Protein AF-A0A4Y3RHB4-F1 (afdb_monomer)

Secondary structure (DSSP, 8-state):
----SS-HHHHHHHGGGSPP----SS--S--PPPPHHHHHHHHHHHHHH---GGGS-HHHHSS-HHHHHHHHHHHHHTTHHHHHHHHHHHHHHHTSTTHHHHHHHHHTS-TT-EEEEEEEEEEEEE-SSEEEEEEEEEEEEEES--SSPPPP---SEEEEEEEEEEEETTEEEEEEEEEEEEEEPPPEEPPPPP--

Mean predicted aligned error: 12.26 Å

Solvent-accessible surface area (backbone atoms only — not comparable to full-atom values): 11669 Å² total; per-residue (Å²): 133,85,72,71,76,62,50,67,70,60,50,62,65,44,58,84,55,52,79,76,81,73,81,72,84,83,74,81,97,79,71,79,81,71,55,67,68,17,30,50,32,30,44,42,49,33,75,75,68,70,52,55,48,86,70,43,61,2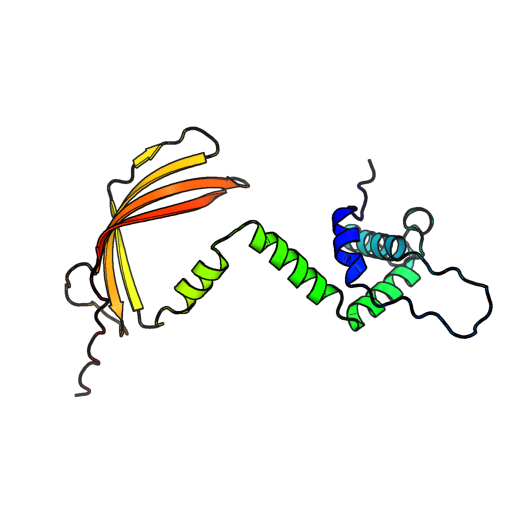8,87,82,24,60,32,47,18,65,56,11,52,52,48,52,54,50,39,55,75,69,46,31,60,68,52,47,52,51,50,52,53,49,54,60,43,67,79,41,80,60,56,68,58,49,49,52,60,62,67,69,53,66,91,33,50,47,74,50,72,52,71,46,82,72,46,73,52,81,80,66,70,58,28,43,34,39,35,34,38,41,27,37,50,36,30,65,54,86,76,86,84,77,77,94,68,78,62,25,31,34,35,36,36,47,32,35,31,36,66,52,96,93,40,81,39,83,71,47,74,48,79,48,70,79,38,78,58,75,74,50,66,54,78,76,78,79,88,126

pLDDT: mean 84.13, std 13.49, range [32.47, 97.19]

Radius of gyration: 27.92 Å; Cα contacts (8 Å, |Δi|>4): 259; chains: 1; bounding box: 68×44×71 Å

Nearest PDB structures (foldseek):
  3ejv-assembly1_A  TM=6.986E-01  e=6.679E-04  Novosphingobium aromaticivorans DSM 12444
  4gb5-assembly1_A  TM=7.291E-01  e=2.656E-03  Kribbella flavida DSM 17836
  4leh-assembly1_C  TM=7.307E-01  e=4.841E-03  [Clostridium] scindens ATCC 35704
  5had-assembly1_A  TM=5.522E-01  e=3.872E-01  Arabidopsis thaliana
  7aed-assembly1_A  TM=4.432E-01  e=7.494E-01  Enterococcus faecalis

InterPro domains:
  IPR025161 Insertion element IS402-like domain [PF13340] (8-85)
  IPR032710 NTF2-like domain superfamily [SSF54427] (97-187)
  IPR037401 SnoaL-like domain [PF13577] (98-178)
  IPR052909 Transposase_6_like [PTHR46637] (2-91)

Sequence (196 aa):
MRADLVPDDLRERLAPLLPPVLERRHRPPGRLCVPDRGALAGVMSVLRTGVAWRDVPAETMGCSGVTAWSRLREWTKAGVWPRLHVALLTELRRGRPGHDALRTYFGSRPADRLSRRICTDILVTVTSADTAATTYFTTYRVDGYSEGLVPLRPPVQVGHYEDTFRKVDDTWLLATRTLFPSFAGPTERLARPAQS

Structure (mmCIF, N/CA/C/O backbone):
data_AF-A0A4Y3RHB4-F1
#
_entry.id   AF-A0A4Y3RHB4-F1
#
loop_
_atom_site.group_PDB
_atom_site.id
_atom_site.type_symbol
_atom_site.label_atom_id
_atom_site.label_alt_id
_atom_site.label_comp_id
_atom_site.label_asym_id
_atom_site.label_entity_id
_atom_site.label_seq_id
_atom_site.pdbx_PDB_ins_code
_atom_site.Cartn_x
_atom_site.Cartn_y
_atom_site.Cartn_z
_atom_site.occupancy
_atom_site.B_iso_or_equiv
_atom_site.auth_seq_id
_atom_site.auth_comp_id
_atom_site.auth_asym_id
_atom_site.auth_atom_id
_atom_site.pdbx_PDB_model_num
ATOM 1 N N . MET A 1 1 ? 5.739 3.499 -37.680 1.00 32.47 1 MET A N 1
ATOM 2 C CA . MET A 1 1 ? 6.545 4.176 -36.642 1.00 32.47 1 MET A CA 1
ATOM 3 C C . MET A 1 1 ? 7.155 3.098 -35.749 1.00 32.47 1 MET A C 1
ATOM 5 O O . MET A 1 1 ? 6.421 2.452 -35.012 1.00 32.47 1 MET A O 1
ATOM 9 N N . ARG A 1 2 ? 8.443 2.761 -35.912 1.00 46.47 2 ARG A N 1
ATOM 10 C CA . ARG A 1 2 ? 9.084 1.714 -35.095 1.00 46.47 2 ARG A CA 1
ATOM 11 C C . ARG A 1 2 ? 9.380 2.326 -33.726 1.00 46.47 2 ARG A C 1
ATOM 13 O O . ARG A 1 2 ? 10.254 3.176 -33.634 1.00 46.47 2 ARG A O 1
ATOM 20 N N . ALA A 1 3 ? 8.606 1.942 -32.711 1.00 54.00 3 ALA A N 1
ATOM 21 C CA . ALA A 1 3 ? 8.862 2.336 -31.329 1.00 54.00 3 ALA A CA 1
ATOM 22 C C . ALA A 1 3 ? 10.304 1.969 -30.969 1.00 54.00 3 ALA A C 1
ATOM 24 O O . ALA A 1 3 ? 10.708 0.831 -31.246 1.00 54.00 3 ALA A O 1
ATOM 25 N N . ASP A 1 4 ? 11.047 2.916 -30.394 1.00 65.12 4 ASP A N 1
ATOM 26 C CA . ASP A 1 4 ? 12.335 2.619 -29.783 1.00 65.12 4 ASP A CA 1
ATOM 27 C C . ASP A 1 4 ? 12.106 1.483 -28.783 1.00 65.12 4 ASP A C 1
ATOM 29 O O . ASP A 1 4 ? 11.367 1.614 -27.807 1.00 65.12 4 ASP A O 1
ATOM 33 N N . LEU A 1 5 ? 12.624 0.305 -29.124 1.00 67.62 5 LEU A N 1
ATOM 34 C CA . LEU A 1 5 ? 12.403 -0.932 -28.376 1.00 67.62 5 LEU A CA 1
ATOM 35 C C . LEU A 1 5 ? 13.025 -0.862 -26.983 1.00 67.62 5 LEU A C 1
ATOM 37 O O . LEU A 1 5 ? 12.681 -1.659 -26.110 1.00 67.62 5 LEU A O 1
ATOM 41 N N . VAL A 1 6 ? 13.951 0.075 -26.808 1.00 71.94 6 VAL A N 1
ATOM 42 C CA . VAL A 1 6 ? 14.638 0.354 -25.565 1.00 71.94 6 VAL A CA 1
ATOM 43 C C . VAL A 1 6 ? 14.556 1.861 -25.338 1.00 71.94 6 VAL A C 1
ATOM 45 O O . VAL A 1 6 ? 15.434 2.585 -25.806 1.00 71.94 6 VAL A O 1
ATOM 48 N N . PRO A 1 7 ? 13.530 2.335 -24.614 1.00 78.62 7 PRO A N 1
ATOM 49 C CA . PRO A 1 7 ? 13.503 3.702 -24.120 1.00 78.62 7 PRO A CA 1
ATOM 50 C C . PRO A 1 7 ? 14.825 4.062 -23.426 1.00 78.62 7 PRO A C 1
ATOM 52 O O . PRO A 1 7 ? 15.402 3.237 -22.705 1.00 78.62 7 PRO A O 1
ATOM 55 N N . ASP A 1 8 ? 15.327 5.275 -23.660 1.00 81.25 8 ASP A N 1
ATOM 56 C CA . ASP A 1 8 ? 16.621 5.706 -23.121 1.00 81.25 8 ASP A CA 1
ATOM 57 C C . ASP A 1 8 ? 16.671 5.652 -21.589 1.00 81.25 8 ASP A C 1
ATOM 59 O O . ASP A 1 8 ? 17.695 5.267 -21.026 1.00 81.25 8 ASP A O 1
ATOM 63 N N . ASP A 1 9 ? 15.550 5.906 -20.913 1.00 81.44 9 ASP A N 1
ATOM 64 C CA . ASP A 1 9 ? 15.435 5.809 -19.457 1.00 81.44 9 ASP A CA 1
ATOM 65 C C . ASP A 1 9 ? 15.644 4.369 -18.949 1.00 81.44 9 ASP A C 1
ATOM 67 O O . ASP A 1 9 ? 16.315 4.143 -17.940 1.00 81.44 9 ASP A O 1
ATOM 71 N N . LEU A 1 10 ? 15.129 3.360 -19.662 1.00 81.12 10 LEU A N 1
ATOM 72 C CA . LEU A 1 10 ? 15.376 1.952 -19.335 1.00 81.12 10 LEU A CA 1
ATOM 73 C C . LEU A 1 10 ? 16.856 1.594 -19.516 1.00 81.12 10 LEU A C 1
ATOM 75 O O . LEU A 1 10 ? 17.427 0.873 -18.693 1.00 81.12 10 LEU A O 1
ATOM 79 N N . ARG A 1 11 ? 17.486 2.104 -20.579 1.00 82.25 11 ARG A N 1
ATOM 80 C CA . ARG A 1 11 ? 18.916 1.896 -20.846 1.00 82.25 11 ARG A CA 1
ATOM 81 C C . ARG A 1 11 ? 19.778 2.519 -19.752 1.00 82.25 11 ARG A C 1
ATOM 83 O O . ARG A 1 11 ? 20.703 1.865 -19.274 1.00 82.25 11 ARG A O 1
ATOM 90 N N . GLU A 1 12 ? 19.485 3.752 -19.357 1.00 86.44 12 GLU A N 1
ATOM 91 C CA . GLU A 1 12 ? 20.217 4.473 -18.311 1.00 86.44 12 GLU A CA 1
ATOM 92 C C . GLU A 1 12 ? 20.135 3.765 -16.958 1.00 86.44 12 GLU A C 1
ATOM 94 O O . GLU A 1 12 ? 21.148 3.635 -16.274 1.00 86.44 12 GLU A O 1
ATOM 99 N N . ARG A 1 13 ? 18.968 3.213 -16.607 1.00 86.19 13 ARG A N 1
ATOM 100 C CA . ARG A 1 13 ? 18.791 2.410 -15.384 1.00 86.19 13 ARG A CA 1
ATOM 101 C C . ARG A 1 13 ? 19.511 1.063 -15.429 1.00 86.19 13 ARG A C 1
ATOM 103 O O . ARG A 1 13 ? 19.955 0.569 -14.394 1.00 86.19 13 ARG A O 1
ATOM 110 N N . LEU A 1 14 ? 19.611 0.449 -16.609 1.00 85.50 14 LEU A N 1
ATOM 111 C CA . LEU A 1 14 ? 20.288 -0.837 -16.778 1.00 85.50 14 LEU A CA 1
ATOM 112 C C . LEU A 1 14 ? 21.813 -0.693 -16.762 1.00 85.50 14 LEU A C 1
ATOM 114 O O . LEU A 1 14 ? 22.486 -1.525 -16.160 1.00 85.50 14 LEU A O 1
ATOM 118 N N . ALA A 1 15 ? 22.352 0.348 -17.405 1.00 86.75 15 ALA A N 1
ATOM 119 C CA . ALA A 1 15 ? 23.787 0.566 -17.591 1.00 86.75 15 ALA A CA 1
ATOM 120 C C . ALA A 1 15 ? 24.650 0.361 -16.323 1.00 86.75 15 ALA A C 1
ATOM 122 O O . ALA A 1 15 ? 25.620 -0.391 -16.411 1.00 86.75 15 ALA A O 1
ATOM 123 N N . PRO A 1 16 ? 24.319 0.923 -15.139 1.00 88.50 16 PRO A N 1
ATOM 124 C CA . PRO A 1 16 ? 25.126 0.731 -13.928 1.00 88.50 16 PRO A CA 1
ATOM 125 C C . PRO A 1 16 ? 25.045 -0.685 -13.334 1.00 88.50 16 PRO A C 1
ATOM 127 O O . PRO A 1 16 ? 25.822 -1.023 -12.443 1.00 88.50 16 PRO A O 1
ATOM 130 N N . LEU A 1 17 ? 24.093 -1.511 -13.775 1.00 88.31 17 LEU A N 1
ATOM 131 C CA . LEU A 1 17 ? 23.895 -2.877 -13.281 1.00 88.31 17 LEU A CA 1
ATOM 132 C C . LEU A 1 17 ? 24.619 -3.920 -14.126 1.00 88.31 17 LEU A C 1
ATOM 134 O O . LEU A 1 17 ? 24.751 -5.065 -13.688 1.00 88.31 17 LEU A O 1
ATOM 138 N N . LEU A 1 18 ? 25.043 -3.546 -15.333 1.00 86.31 18 LEU A N 1
ATOM 139 C CA . LEU A 1 18 ? 25.719 -4.452 -16.245 1.00 86.31 18 LEU A CA 1
ATOM 140 C C . LEU A 1 18 ? 27.076 -4.871 -15.668 1.00 86.31 18 LEU A C 1
ATOM 142 O O . LEU A 1 18 ? 27.759 -4.061 -15.034 1.00 86.31 18 LEU A O 1
ATOM 146 N N . PRO A 1 19 ? 27.482 -6.139 -15.861 1.00 81.19 19 PRO A N 1
ATOM 147 C CA . PRO A 1 19 ? 28.815 -6.561 -15.469 1.00 81.19 19 PRO A CA 1
ATOM 148 C C . PRO A 1 19 ? 29.853 -5.685 -16.185 1.00 81.19 19 PRO A C 1
ATOM 150 O O . PRO A 1 19 ? 29.645 -5.332 -17.351 1.00 81.19 19 PRO A O 1
ATOM 153 N N . PRO A 1 20 ? 30.967 -5.335 -15.516 1.00 70.56 20 PRO A N 1
ATOM 154 C CA . PRO A 1 20 ? 32.024 -4.576 -16.159 1.00 70.56 20 PRO A CA 1
ATOM 155 C C . PRO A 1 20 ? 32.476 -5.336 -17.401 1.00 70.56 20 PRO A C 1
ATOM 157 O O . PRO A 1 20 ? 32.700 -6.551 -17.350 1.00 70.56 20 PRO A O 1
ATOM 160 N N . VAL A 1 21 ? 32.603 -4.622 -18.518 1.00 64.62 21 VAL A N 1
ATOM 161 C CA . VAL A 1 21 ? 33.193 -5.186 -19.728 1.00 64.62 21 VAL A CA 1
ATOM 162 C C . VAL A 1 21 ? 34.608 -5.596 -19.346 1.00 64.62 21 VAL A C 1
ATOM 164 O O . VAL A 1 21 ? 35.455 -4.742 -19.103 1.00 64.62 21 VAL A O 1
ATOM 167 N N . LEU A 1 22 ? 34.845 -6.902 -19.212 1.00 52.28 22 LEU A N 1
ATOM 168 C CA . LEU A 1 22 ? 36.170 -7.415 -18.895 1.00 52.28 22 LEU A CA 1
ATOM 169 C C . LEU A 1 22 ? 37.123 -6.918 -19.983 1.00 52.28 22 LEU A C 1
ATOM 171 O O . LEU A 1 22 ? 37.026 -7.365 -21.131 1.00 52.28 22 LEU A O 1
ATOM 175 N N . GLU A 1 23 ? 38.036 -6.010 -19.631 1.00 47.91 23 GLU A N 1
ATOM 176 C CA . GLU A 1 23 ? 39.163 -5.686 -20.495 1.00 47.91 23 GLU A CA 1
ATOM 177 C C . GLU A 1 23 ? 39.937 -6.981 -20.730 1.00 47.91 23 GLU A C 1
ATOM 179 O O . GLU A 1 23 ? 40.567 -7.550 -19.834 1.00 47.91 23 GLU A O 1
ATOM 184 N N . ARG A 1 24 ? 39.817 -7.531 -21.939 1.00 52.56 24 ARG A N 1
ATOM 185 C CA . ARG A 1 24 ? 40.479 -8.788 -22.261 1.00 52.56 24 ARG A CA 1
ATOM 186 C C . ARG A 1 24 ? 41.958 -8.522 -22.482 1.00 52.56 24 ARG A C 1
ATOM 188 O O . ARG A 1 24 ? 42.362 -8.049 -23.540 1.00 52.56 24 ARG A O 1
ATOM 195 N N . ARG A 1 25 ? 42.772 -8.951 -21.518 1.00 46.38 25 ARG A N 1
ATOM 196 C CA . ARG A 1 25 ? 44.187 -9.263 -21.734 1.00 46.38 25 ARG A CA 1
ATOM 197 C C . ARG A 1 25 ? 44.303 -10.314 -22.857 1.00 46.38 25 ARG A C 1
ATOM 199 O O . ARG A 1 25 ? 43.994 -11.484 -22.659 1.00 46.38 25 ARG A O 1
ATOM 206 N N . HIS A 1 26 ? 44.745 -9.859 -24.031 1.00 49.66 26 HIS A N 1
ATOM 207 C CA . HIS A 1 26 ? 45.410 -10.630 -25.095 1.00 49.66 26 HIS A CA 1
ATOM 208 C C . HIS A 1 26 ? 44.588 -11.674 -25.902 1.00 49.66 26 HIS A C 1
ATOM 210 O O . HIS A 1 26 ? 44.808 -12.878 -25.793 1.00 49.66 26 HIS A O 1
ATOM 216 N N . ARG A 1 27 ? 43.727 -11.228 -26.837 1.00 48.75 27 ARG A N 1
ATOM 217 C CA . ARG A 1 27 ? 43.323 -12.008 -28.042 1.00 48.75 27 ARG A CA 1
ATOM 218 C C . ARG A 1 27 ? 43.181 -11.090 -29.277 1.00 48.75 27 ARG A C 1
ATOM 220 O O . ARG A 1 27 ? 42.935 -9.904 -29.082 1.00 48.75 27 ARG A O 1
ATOM 227 N N . PRO A 1 28 ? 43.349 -11.602 -30.518 1.00 49.12 28 PRO A N 1
ATOM 228 C CA . PRO A 1 28 ? 43.575 -10.784 -31.718 1.00 49.12 28 PRO A CA 1
ATOM 229 C C . PRO A 1 28 ? 42.358 -9.920 -32.115 1.00 49.12 28 PRO A C 1
ATOM 231 O O . PRO A 1 28 ? 41.227 -10.233 -31.727 1.00 49.12 28 PRO A O 1
ATOM 234 N N . PRO A 1 29 ? 42.571 -8.844 -32.903 1.00 51.91 29 PRO A N 1
ATOM 235 C CA . PRO A 1 29 ? 41.739 -7.633 -32.956 1.00 51.91 29 PRO A CA 1
ATOM 236 C C . PRO A 1 29 ? 40.509 -7.770 -33.874 1.00 51.91 29 PRO A C 1
ATOM 238 O O . PRO A 1 29 ? 40.188 -6.872 -34.642 1.00 51.91 29 PRO A O 1
ATOM 241 N N . GLY A 1 30 ? 39.842 -8.925 -33.869 1.00 49.84 30 GLY A N 1
ATOM 242 C CA . GLY A 1 30 ? 38.902 -9.283 -34.940 1.00 49.84 30 GLY A CA 1
ATOM 243 C C . GLY A 1 30 ? 37.425 -8.964 -34.700 1.00 49.84 30 GLY A C 1
ATOM 244 O O . GLY A 1 30 ? 36.653 -8.968 -35.653 1.00 49.84 30 GLY A O 1
ATOM 245 N N . ARG A 1 31 ? 36.974 -8.730 -33.460 1.00 50.44 31 ARG A N 1
ATOM 246 C CA . ARG A 1 31 ? 35.538 -8.527 -33.195 1.00 50.44 31 ARG A CA 1
ATOM 247 C C . ARG A 1 31 ? 35.313 -7.445 -32.148 1.00 50.44 31 ARG A C 1
ATOM 249 O O . ARG A 1 31 ? 35.549 -7.672 -30.963 1.00 50.44 31 ARG A O 1
ATOM 256 N N . LEU A 1 32 ? 34.864 -6.279 -32.615 1.00 53.25 32 LEU A N 1
ATOM 257 C CA . LEU A 1 32 ? 34.455 -5.153 -31.776 1.00 53.25 32 LEU A CA 1
ATOM 258 C C . LEU A 1 32 ? 33.404 -5.617 -30.759 1.00 53.25 32 LEU A C 1
ATOM 260 O O . LEU A 1 32 ? 32.528 -6.427 -31.077 1.00 53.25 32 LEU A O 1
ATOM 264 N N . CYS A 1 33 ? 33.517 -5.119 -29.527 1.00 58.91 33 CYS A N 1
ATOM 265 C CA . CYS A 1 33 ? 32.536 -5.381 -28.484 1.00 58.91 33 CYS A CA 1
ATOM 266 C C . CYS A 1 33 ? 31.173 -4.890 -28.976 1.00 58.91 33 CYS A C 1
ATOM 268 O O . CYS A 1 33 ? 31.017 -3.713 -29.295 1.00 58.91 33 CYS A O 1
ATOM 270 N N . VAL A 1 34 ? 30.197 -5.794 -29.075 1.00 66.00 34 VAL A N 1
ATOM 271 C CA . VAL A 1 34 ? 28.822 -5.399 -29.381 1.00 66.00 34 VAL A CA 1
ATOM 272 C C . VAL A 1 34 ? 28.350 -4.468 -28.264 1.00 66.00 34 VAL A C 1
ATOM 274 O O . VAL A 1 34 ? 28.383 -4.904 -27.106 1.00 66.00 34 VAL A O 1
ATOM 277 N N . PRO A 1 35 ? 27.912 -3.233 -28.582 1.00 75.44 35 PRO A N 1
ATOM 278 C CA . PRO A 1 35 ? 27.386 -2.315 -27.583 1.00 75.44 35 PRO A CA 1
ATOM 279 C C . PRO A 1 35 ? 26.214 -2.954 -26.840 1.00 75.44 35 PRO A C 1
ATOM 281 O O . PRO A 1 35 ? 25.325 -3.533 -27.470 1.00 75.44 35 PRO A O 1
ATOM 284 N N . ASP A 1 36 ? 26.168 -2.818 -25.514 1.00 82.00 36 ASP A N 1
ATOM 285 C CA . ASP A 1 36 ? 25.118 -3.436 -24.690 1.00 82.00 36 ASP A CA 1
ATOM 286 C C . ASP A 1 36 ? 23.705 -2.990 -25.109 1.00 82.00 36 ASP A C 1
ATOM 288 O O . ASP A 1 36 ? 22.758 -3.772 -25.030 1.00 82.00 36 ASP A O 1
ATOM 292 N N . ARG A 1 37 ? 23.574 -1.778 -25.676 1.00 82.38 37 ARG A N 1
ATOM 293 C CA . ARG A 1 37 ? 22.329 -1.286 -26.292 1.00 82.38 37 ARG A CA 1
ATOM 294 C C . ARG A 1 37 ? 21.810 -2.232 -27.375 1.00 82.38 37 ARG A C 1
ATOM 296 O O . ARG A 1 37 ? 20.618 -2.521 -27.404 1.00 82.38 37 ARG A O 1
ATOM 303 N N . GLY A 1 38 ? 22.691 -2.728 -28.242 1.00 86.19 38 GLY A N 1
ATOM 304 C CA . GLY A 1 38 ? 22.283 -3.596 -29.340 1.00 86.19 38 GLY A CA 1
ATOM 305 C C . GLY A 1 38 ? 21.879 -4.993 -28.872 1.00 86.19 38 GLY A C 1
ATOM 306 O O . GLY A 1 38 ? 20.914 -5.578 -29.366 1.00 86.19 38 GLY A O 1
ATOM 307 N N . ALA A 1 39 ? 22.564 -5.507 -27.847 1.00 88.62 39 ALA A N 1
ATOM 308 C CA . ALA A 1 39 ? 22.177 -6.755 -27.197 1.00 88.62 39 ALA A CA 1
ATOM 309 C C . ALA A 1 39 ? 20.806 -6.640 -26.513 1.00 88.62 39 ALA A C 1
ATOM 311 O O . ALA A 1 39 ? 19.954 -7.506 -26.712 1.00 88.62 39 ALA A O 1
ATOM 312 N N . LEU A 1 40 ? 20.562 -5.553 -25.772 1.00 88.38 40 LEU A N 1
ATOM 313 C CA . LEU A 1 40 ? 19.279 -5.300 -25.116 1.00 88.38 40 LEU A CA 1
ATOM 314 C C . LEU A 1 40 ? 18.138 -5.139 -26.129 1.00 88.38 40 LEU A C 1
ATOM 316 O O . LEU A 1 40 ? 17.080 -5.737 -25.947 1.00 88.38 40 LEU A O 1
ATOM 320 N N . ALA A 1 41 ? 18.362 -4.405 -27.223 1.00 89.00 41 ALA A N 1
ATOM 321 C CA . ALA A 1 41 ? 17.382 -4.262 -28.300 1.00 89.00 41 ALA A CA 1
ATOM 322 C C . ALA A 1 41 ? 17.025 -5.617 -28.935 1.00 89.00 41 ALA A C 1
ATOM 324 O O . ALA A 1 41 ? 15.846 -5.920 -29.128 1.00 89.00 41 ALA A O 1
ATOM 325 N N . GLY A 1 42 ? 18.027 -6.471 -29.181 1.00 90.31 42 GLY A N 1
ATOM 326 C CA . GLY A 1 42 ? 17.816 -7.835 -29.670 1.00 90.31 42 GLY A CA 1
ATOM 327 C C . GLY A 1 42 ? 16.981 -8.694 -28.712 1.00 90.31 42 GLY A C 1
ATOM 328 O O . GLY A 1 42 ? 16.051 -9.369 -29.152 1.00 90.31 42 GLY A O 1
ATOM 329 N N . VAL A 1 43 ? 17.255 -8.624 -27.403 1.00 90.50 43 VAL A N 1
ATOM 330 C CA . VAL A 1 43 ? 16.463 -9.316 -26.367 1.00 90.50 43 VAL A CA 1
ATOM 331 C C . VAL A 1 43 ? 15.017 -8.815 -26.352 1.00 90.50 43 VAL A C 1
ATOM 333 O O . VAL A 1 43 ? 14.092 -9.622 -26.419 1.00 90.50 43 VAL A O 1
ATOM 336 N N . MET A 1 44 ? 14.807 -7.497 -26.325 1.00 89.12 44 MET A N 1
ATOM 337 C CA . MET A 1 44 ? 13.468 -6.896 -26.300 1.00 89.12 44 MET A CA 1
ATOM 338 C C . MET A 1 44 ? 12.665 -7.216 -27.566 1.00 89.12 44 MET A C 1
ATOM 340 O O . MET A 1 44 ? 11.461 -7.457 -27.491 1.00 89.12 44 MET A O 1
ATOM 344 N N . SER A 1 45 ? 13.324 -7.285 -28.727 1.00 88.75 45 SER A N 1
ATOM 345 C CA . SER A 1 45 ? 12.686 -7.697 -29.978 1.00 88.75 45 SER A CA 1
ATOM 346 C C . SER A 1 45 ? 12.117 -9.107 -29.870 1.00 88.75 45 SER A C 1
ATOM 348 O O . SER A 1 45 ? 10.949 -9.310 -30.200 1.00 88.75 45 SER A O 1
ATOM 350 N N . VAL A 1 46 ? 12.908 -10.069 -29.384 1.00 92.06 46 VAL A N 1
ATOM 351 C CA . VAL A 1 46 ? 12.460 -11.460 -29.211 1.00 92.06 46 VAL A CA 1
ATOM 352 C C . VAL A 1 46 ? 11.320 -11.542 -28.201 1.00 92.06 46 VAL A C 1
ATOM 354 O O . VAL A 1 46 ? 10.302 -12.156 -28.501 1.00 92.06 46 VAL A O 1
ATOM 357 N N . LEU A 1 47 ? 11.433 -10.866 -27.054 1.00 89.69 47 LEU A N 1
ATOM 358 C CA . LEU A 1 47 ? 10.379 -10.868 -26.032 1.00 89.69 47 LEU A CA 1
ATOM 359 C C . LEU A 1 47 ? 9.060 -10.271 -26.537 1.00 89.69 47 LEU A C 1
ATOM 361 O O . LEU A 1 47 ? 7.993 -10.764 -26.185 1.00 89.69 47 LEU A O 1
ATOM 365 N N . ARG A 1 48 ? 9.119 -9.226 -27.372 1.00 88.19 48 ARG A N 1
ATOM 366 C CA . ARG A 1 48 ? 7.919 -8.561 -27.897 1.00 88.19 48 ARG A CA 1
ATOM 367 C C . ARG A 1 48 ? 7.274 -9.309 -29.063 1.00 88.19 48 ARG A C 1
ATOM 369 O O . ARG A 1 48 ? 6.064 -9.228 -29.232 1.00 88.19 48 ARG A O 1
ATOM 376 N N . THR A 1 49 ? 8.073 -9.955 -29.910 1.00 88.88 49 THR A N 1
ATOM 377 C CA . THR A 1 49 ? 7.602 -10.501 -31.200 1.00 88.88 49 THR A CA 1
ATOM 378 C C . THR A 1 49 ? 7.555 -12.025 -31.252 1.00 88.88 49 THR A C 1
ATOM 380 O O . THR A 1 49 ? 6.936 -12.570 -32.157 1.00 88.88 49 THR A O 1
ATOM 383 N N . GLY A 1 50 ? 8.210 -12.722 -30.319 1.00 89.31 50 GLY A N 1
ATOM 384 C CA . GLY A 1 50 ? 8.284 -14.185 -30.290 1.00 89.31 50 GLY A CA 1
ATOM 385 C C . GLY A 1 50 ? 9.141 -14.812 -31.397 1.00 89.31 50 GLY A C 1
ATOM 386 O O . GLY A 1 50 ? 9.166 -16.034 -31.520 1.00 89.31 50 GLY A O 1
ATOM 387 N N . VAL A 1 51 ? 9.845 -14.013 -32.207 1.00 91.31 51 VAL A N 1
ATOM 388 C CA . VAL A 1 51 ? 10.713 -14.521 -33.283 1.00 91.31 51 VAL A CA 1
ATOM 389 C C . VAL A 1 51 ? 11.888 -15.322 -32.726 1.00 91.31 51 VAL A C 1
ATOM 391 O O . VAL A 1 51 ? 12.409 -15.025 -31.648 1.00 91.31 51 VAL A O 1
ATOM 394 N N . ALA A 1 52 ? 12.349 -16.327 -33.471 1.00 92.06 52 ALA A N 1
ATOM 395 C CA . ALA A 1 52 ? 13.514 -17.096 -33.056 1.00 92.06 52 ALA A CA 1
ATOM 396 C C . ALA A 1 52 ? 14.778 -16.219 -33.059 1.00 92.06 52 ALA A C 1
ATOM 398 O O . ALA A 1 52 ? 14.935 -15.320 -33.882 1.00 92.06 52 ALA A O 1
ATOM 399 N N . TRP A 1 53 ? 15.739 -16.523 -32.179 1.00 92.44 53 TRP A N 1
ATOM 400 C CA . TRP A 1 53 ? 16.993 -15.762 -32.053 1.00 92.44 53 TRP A CA 1
ATOM 401 C C . TRP A 1 53 ? 17.781 -15.633 -33.365 1.00 92.44 53 TRP A C 1
ATOM 403 O O . TRP A 1 53 ? 18.480 -14.645 -33.575 1.00 92.44 53 TRP A O 1
ATOM 413 N N . ARG A 1 54 ? 17.687 -16.623 -34.256 1.00 91.69 54 ARG A N 1
ATOM 414 C CA . ARG A 1 54 ? 18.339 -16.596 -35.575 1.00 91.69 54 ARG A CA 1
ATOM 415 C C . ARG A 1 54 ? 17.689 -15.613 -36.558 1.00 91.69 54 ARG A C 1
ATOM 417 O O . ARG A 1 54 ? 18.370 -15.151 -37.462 1.00 91.69 54 ARG A O 1
ATOM 424 N N . ASP A 1 55 ? 16.424 -15.268 -36.330 1.00 90.31 55 ASP A N 1
ATOM 425 C CA . ASP A 1 55 ? 15.600 -14.434 -37.213 1.00 90.31 55 ASP A CA 1
ATOM 426 C C . ASP A 1 55 ? 15.550 -12.966 -36.736 1.00 90.31 55 ASP A C 1
ATOM 428 O O . ASP A 1 55 ? 14.823 -12.137 -37.282 1.00 90.31 55 ASP A O 1
ATOM 432 N N . VAL A 1 56 ? 16.333 -12.614 -35.707 1.00 88.44 56 VAL A N 1
ATOM 433 C CA . VAL A 1 56 ? 16.450 -11.235 -35.215 1.00 88.44 56 VAL A CA 1
ATOM 434 C C . VAL A 1 56 ? 17.222 -10.385 -36.237 1.00 88.44 56 VAL A C 1
ATOM 436 O O . VAL A 1 56 ? 18.378 -10.709 -36.529 1.00 88.44 56 VAL A O 1
ATOM 439 N N . PRO A 1 57 ? 16.651 -9.273 -36.744 1.00 87.00 57 PRO A N 1
ATOM 440 C CA . PRO A 1 57 ? 17.291 -8.444 -37.765 1.00 87.00 57 PRO A CA 1
ATOM 441 C C . PRO A 1 57 ? 18.495 -7.686 -37.190 1.00 87.00 57 PRO A C 1
ATOM 443 O O . PRO A 1 57 ? 18.352 -6.641 -36.547 1.00 87.00 57 PRO A O 1
ATOM 446 N N . ALA A 1 58 ? 19.695 -8.218 -37.431 1.00 85.50 58 ALA A N 1
ATOM 447 C CA . ALA A 1 58 ? 20.933 -7.729 -36.827 1.00 85.50 58 ALA A CA 1
ATOM 448 C C . ALA A 1 58 ? 21.271 -6.282 -37.206 1.00 85.50 58 ALA A C 1
ATOM 450 O O . ALA A 1 58 ? 21.771 -5.534 -36.369 1.00 85.50 58 ALA A O 1
ATOM 451 N N . GLU A 1 59 ? 20.946 -5.877 -38.432 1.00 84.00 59 GLU A N 1
ATOM 452 C CA . GLU A 1 59 ? 21.156 -4.518 -38.946 1.00 84.00 59 GLU A CA 1
ATOM 453 C C . GLU A 1 59 ? 20.359 -3.475 -38.158 1.00 84.00 59 GLU A C 1
ATOM 455 O O . GLU A 1 59 ? 20.846 -2.382 -37.894 1.00 84.00 59 GLU A O 1
ATOM 460 N N . THR A 1 60 ? 19.140 -3.823 -37.731 1.00 83.62 60 THR A N 1
ATOM 461 C CA . THR A 1 60 ? 18.278 -2.912 -36.964 1.00 83.62 60 THR A CA 1
ATOM 462 C C . THR A 1 60 ? 18.609 -2.933 -35.472 1.00 83.62 60 THR A C 1
ATOM 464 O O . THR A 1 60 ? 18.508 -1.908 -34.807 1.00 83.62 60 THR A O 1
ATOM 467 N N . MET A 1 61 ? 18.996 -4.092 -34.931 1.00 84.00 61 MET A N 1
ATOM 468 C CA . MET A 1 61 ? 19.274 -4.250 -33.498 1.00 84.00 61 MET A CA 1
ATOM 469 C C . MET A 1 61 ? 20.730 -3.949 -33.134 1.00 84.00 61 MET A C 1
ATOM 471 O O . MET A 1 61 ? 21.054 -3.881 -31.958 1.00 84.00 61 MET A O 1
ATOM 475 N N . GLY A 1 62 ? 21.635 -3.813 -34.104 1.00 84.12 62 GLY A N 1
ATOM 476 C CA . GLY A 1 62 ? 23.068 -3.627 -33.861 1.00 84.12 62 GLY A CA 1
ATOM 477 C C . GLY A 1 62 ? 23.803 -4.891 -33.391 1.00 84.12 62 GLY A C 1
ATOM 478 O O . GLY A 1 62 ? 24.991 -4.821 -33.073 1.00 84.12 62 GLY A O 1
ATOM 479 N N . CYS A 1 63 ? 23.133 -6.051 -33.329 1.00 85.81 63 CYS A N 1
ATOM 480 C CA . CYS A 1 63 ? 23.767 -7.347 -33.074 1.00 85.81 63 CYS A CA 1
ATOM 481 C C . CYS A 1 63 ? 22.932 -8.536 -33.569 1.00 85.81 63 CYS A C 1
ATOM 483 O O . CYS A 1 63 ? 21.717 -8.436 -33.720 1.00 85.81 63 CYS A O 1
ATOM 485 N N . SER A 1 64 ? 23.574 -9.692 -33.777 1.00 89.62 64 SER A N 1
ATOM 486 C CA . SER A 1 64 ? 22.847 -10.934 -34.070 1.00 89.62 64 SER A CA 1
ATOM 487 C C . SER A 1 64 ? 22.094 -11.440 -32.840 1.00 89.62 64 SER A C 1
ATOM 489 O O . SER A 1 64 ? 22.585 -11.322 -31.714 1.00 89.62 64 SER A O 1
ATOM 491 N N . GLY A 1 65 ? 20.947 -12.096 -33.029 1.00 88.56 65 GLY A N 1
ATOM 492 C CA . GLY A 1 65 ? 20.191 -12.623 -31.889 1.00 88.56 65 GLY A CA 1
ATOM 493 C C . GLY A 1 65 ? 20.928 -13.720 -31.104 1.00 88.56 65 GLY A C 1
ATOM 494 O O . GLY A 1 65 ? 20.736 -13.829 -29.899 1.00 88.56 65 GLY A O 1
ATOM 495 N N . VAL A 1 66 ? 21.876 -14.447 -31.710 1.00 89.31 66 VAL A N 1
ATOM 496 C CA . VAL A 1 66 ? 22.793 -15.349 -30.973 1.00 89.31 66 VAL A CA 1
ATOM 497 C C . VAL A 1 66 ? 23.665 -14.574 -29.974 1.00 89.31 66 VAL A C 1
ATOM 499 O O . VAL A 1 66 ? 23.927 -15.039 -28.860 1.00 89.31 66 VAL A O 1
ATOM 502 N N . THR A 1 67 ? 24.098 -13.368 -30.351 1.00 87.88 67 THR A N 1
ATOM 503 C CA . THR A 1 67 ? 24.860 -12.480 -29.465 1.00 87.88 67 THR A CA 1
ATOM 504 C C . THR A 1 67 ? 23.969 -11.930 -28.355 1.00 87.88 67 THR A C 1
ATOM 506 O O . THR A 1 67 ? 24.362 -11.973 -27.190 1.00 87.88 67 THR A O 1
ATOM 509 N N . ALA A 1 68 ? 22.752 -11.495 -28.695 1.00 90.06 68 ALA A N 1
ATOM 510 C CA . ALA A 1 68 ? 21.759 -11.036 -27.725 1.00 90.06 68 ALA A CA 1
ATOM 511 C C . ALA A 1 68 ? 21.427 -12.119 -26.684 1.00 90.06 68 ALA A C 1
ATOM 513 O O . ALA A 1 68 ? 21.445 -11.847 -25.486 1.00 90.06 68 ALA A O 1
ATOM 514 N N . TRP A 1 69 ? 21.223 -13.369 -27.114 1.00 91.62 69 TRP A N 1
ATOM 515 C CA . TRP A 1 69 ? 20.989 -14.501 -26.214 1.00 91.62 69 TRP A CA 1
ATOM 516 C C . TRP A 1 69 ? 22.186 -14.785 -25.298 1.00 91.62 69 TRP A C 1
ATOM 518 O O . TRP A 1 69 ? 22.022 -15.007 -24.096 1.00 91.62 69 TRP A O 1
ATOM 528 N N . SER A 1 70 ? 23.404 -14.741 -25.844 1.00 90.12 70 SER A N 1
ATOM 529 C CA . SER A 1 70 ? 24.624 -14.944 -25.055 1.00 90.12 70 SER A CA 1
ATOM 530 C C . SER A 1 70 ? 24.762 -13.880 -23.959 1.00 90.12 70 SER A C 1
ATOM 532 O O . SER A 1 70 ? 25.049 -14.220 -22.811 1.00 90.12 70 SER A O 1
ATOM 534 N N . ARG A 1 71 ? 24.475 -12.612 -24.290 1.00 88.00 71 ARG A N 1
ATOM 535 C CA . ARG A 1 71 ? 24.457 -11.491 -23.336 1.00 88.00 71 ARG A CA 1
ATOM 536 C C . ARG A 1 71 ? 23.332 -11.607 -22.315 1.00 88.00 71 ARG A C 1
ATOM 538 O O . ARG A 1 71 ? 23.590 -11.448 -21.129 1.00 88.00 71 ARG A O 1
ATOM 545 N N . LEU A 1 72 ? 22.121 -11.980 -22.730 1.00 91.12 72 LEU A N 1
ATOM 546 C CA . LEU A 1 72 ? 21.016 -12.274 -21.814 1.00 91.12 72 LEU A CA 1
ATOM 547 C C . LEU A 1 72 ? 21.430 -13.322 -20.776 1.00 91.12 72 LEU A C 1
ATOM 549 O O . LEU A 1 72 ? 21.196 -13.140 -19.581 1.00 91.12 72 LEU A O 1
ATOM 553 N N . ARG A 1 73 ? 22.083 -14.404 -21.208 1.00 91.81 73 ARG A N 1
ATOM 554 C CA . ARG A 1 73 ? 22.568 -15.458 -20.309 1.00 91.81 73 ARG A CA 1
ATOM 555 C C . ARG A 1 73 ? 23.645 -14.948 -19.351 1.00 91.81 73 ARG A C 1
ATOM 557 O O . ARG A 1 73 ? 23.614 -15.298 -18.174 1.00 91.81 73 ARG A O 1
ATOM 564 N N . GLU A 1 74 ? 24.581 -14.141 -19.836 1.00 90.44 74 GLU A N 1
ATOM 565 C CA . GLU A 1 74 ? 25.622 -13.504 -19.022 1.00 90.44 74 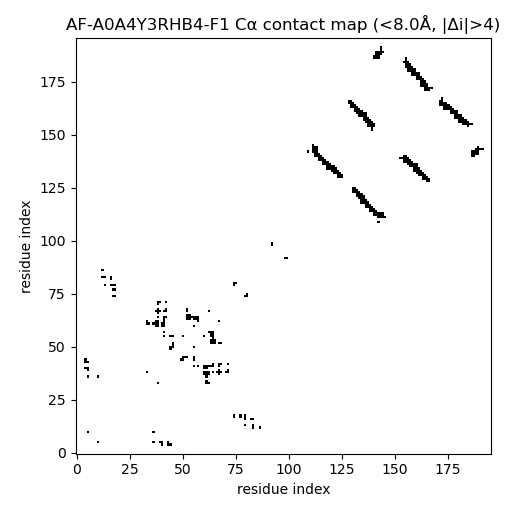GLU A CA 1
ATOM 566 C C . GLU A 1 74 ? 25.021 -12.578 -17.957 1.00 90.44 74 GLU A C 1
ATOM 568 O O . GLU A 1 74 ? 25.285 -12.754 -16.770 1.00 90.44 74 GLU A O 1
ATOM 573 N N . TRP A 1 75 ? 24.140 -11.660 -18.356 1.00 91.69 75 TRP A N 1
ATOM 574 C CA . TRP A 1 75 ? 23.457 -10.727 -17.458 1.00 91.69 75 TRP A CA 1
ATOM 575 C C . TRP A 1 75 ? 22.574 -11.442 -16.436 1.00 91.69 75 TRP A C 1
ATOM 577 O O . TRP A 1 75 ? 22.527 -11.056 -15.270 1.00 91.69 75 TRP A O 1
ATOM 587 N N . THR A 1 76 ? 21.926 -12.536 -16.842 1.00 92.81 76 THR A N 1
ATOM 588 C CA . THR A 1 76 ? 21.151 -13.381 -15.925 1.00 92.81 76 THR A CA 1
ATOM 589 C C . THR A 1 76 ? 22.053 -13.998 -14.859 1.00 92.81 76 THR A C 1
ATOM 591 O O . THR A 1 76 ? 21.740 -13.909 -13.675 1.00 92.81 76 THR A O 1
ATOM 594 N N . LYS A 1 77 ? 23.203 -14.566 -15.251 1.00 91.62 77 LYS A N 1
ATOM 595 C CA . LYS A 1 77 ? 24.189 -15.117 -14.304 1.00 91.62 77 LYS A CA 1
ATOM 596 C C . LYS A 1 77 ? 24.790 -14.046 -13.392 1.00 91.62 77 LYS A C 1
ATOM 598 O O . LYS A 1 77 ? 25.056 -14.329 -12.232 1.00 91.62 77 LYS A O 1
ATOM 603 N N . ALA A 1 78 ? 24.975 -12.832 -13.902 1.00 90.00 78 ALA A N 1
ATOM 604 C CA . ALA A 1 78 ? 25.459 -11.686 -13.137 1.00 90.00 78 ALA A CA 1
ATOM 605 C C . ALA A 1 78 ? 24.387 -11.059 -12.217 1.00 90.00 78 ALA A C 1
ATOM 607 O O . ALA A 1 78 ? 24.680 -10.111 -11.490 1.00 90.00 78 ALA A O 1
ATOM 608 N N . GLY A 1 79 ? 23.144 -11.560 -12.236 1.00 93.69 79 GLY A N 1
ATOM 609 C CA . GLY A 1 79 ? 22.065 -11.063 -11.382 1.00 93.69 79 GLY A CA 1
ATOM 610 C C . GLY A 1 79 ? 21.540 -9.680 -11.778 1.00 93.69 79 GLY A C 1
ATOM 611 O O . GLY A 1 79 ? 21.003 -8.968 -10.930 1.00 93.69 79 GLY A O 1
ATOM 612 N N . VAL A 1 80 ? 21.672 -9.287 -13.050 1.00 92.94 80 VAL A N 1
ATOM 613 C CA . VAL A 1 80 ? 21.222 -7.974 -13.548 1.00 92.94 80 VAL A CA 1
ATOM 614 C C . VAL A 1 80 ? 19.714 -7.789 -13.340 1.00 92.94 80 VAL A C 1
ATOM 616 O O . VAL A 1 80 ? 19.288 -6.755 -12.829 1.00 92.94 80 VAL A O 1
ATOM 619 N N . TRP A 1 81 ? 18.896 -8.796 -13.667 1.00 92.00 81 TRP A N 1
ATOM 620 C CA . TRP A 1 81 ? 17.430 -8.663 -13.651 1.00 92.00 81 TRP A CA 1
ATOM 621 C C . TRP A 1 81 ? 16.830 -8.464 -12.255 1.00 92.00 81 TRP A C 1
ATOM 623 O O . TRP A 1 81 ? 16.047 -7.528 -12.094 1.00 92.00 81 TRP A O 1
ATOM 633 N N . PRO A 1 82 ? 17.199 -9.248 -11.221 1.00 93.88 82 PRO A N 1
ATOM 634 C CA . PRO A 1 82 ? 16.723 -8.983 -9.864 1.00 93.88 82 PRO A CA 1
ATOM 635 C C . PRO A 1 82 ? 17.124 -7.594 -9.355 1.00 93.88 82 PRO A C 1
ATOM 637 O O . PRO A 1 82 ? 16.320 -6.920 -8.714 1.00 93.88 82 PRO A O 1
ATOM 640 N N . ARG A 1 83 ? 18.342 -7.130 -9.674 1.00 93.19 83 ARG A N 1
ATOM 641 C CA . ARG A 1 83 ? 18.823 -5.798 -9.270 1.00 93.19 83 ARG A CA 1
ATOM 642 C C . ARG A 1 83 ? 18.053 -4.684 -9.976 1.00 93.19 83 ARG A C 1
ATOM 644 O O . ARG A 1 83 ? 17.650 -3.729 -9.318 1.00 93.19 83 ARG A O 1
ATOM 651 N N . LEU A 1 84 ? 17.784 -4.841 -11.274 1.00 91.38 84 LEU A N 1
ATOM 652 C CA . LEU A 1 84 ? 16.962 -3.906 -12.044 1.00 91.38 84 LEU A CA 1
ATOM 653 C C . LEU A 1 84 ? 15.537 -3.842 -11.490 1.00 91.38 84 LEU A C 1
ATOM 655 O O . LEU A 1 84 ? 15.003 -2.756 -11.293 1.00 91.38 84 LEU A O 1
ATOM 659 N N . HIS A 1 85 ? 14.942 -4.996 -11.183 1.00 90.25 85 HIS A N 1
ATOM 660 C CA . HIS A 1 85 ? 13.609 -5.068 -10.592 1.00 90.25 85 HIS A CA 1
ATOM 661 C C . HIS A 1 85 ? 13.539 -4.320 -9.253 1.00 90.25 85 HIS A C 1
ATOM 663 O O . HIS A 1 85 ? 12.636 -3.510 -9.050 1.00 90.25 85 HIS A O 1
ATOM 669 N N . VAL A 1 86 ? 14.517 -4.520 -8.362 1.00 90.69 86 VAL A N 1
ATOM 670 C CA . VAL A 1 86 ? 14.597 -3.783 -7.091 1.00 90.69 86 VAL A CA 1
ATOM 671 C C . VAL A 1 86 ? 14.787 -2.284 -7.323 1.00 90.69 86 VAL A C 1
ATOM 673 O O . VAL A 1 86 ? 14.125 -1.491 -6.653 1.00 90.69 86 VAL A O 1
ATOM 676 N N . ALA A 1 87 ? 15.642 -1.879 -8.266 1.00 89.31 87 ALA A N 1
ATOM 677 C CA . ALA A 1 87 ? 15.870 -0.470 -8.586 1.00 89.31 87 ALA A CA 1
ATOM 678 C C . ALA A 1 87 ? 14.581 0.217 -9.068 1.00 89.31 87 ALA A C 1
ATOM 680 O O . ALA A 1 87 ? 14.170 1.220 -8.484 1.00 89.31 87 ALA A O 1
ATOM 681 N N . LEU A 1 88 ? 13.887 -0.386 -10.039 1.00 88.06 88 LEU A N 1
ATOM 682 C CA . LEU A 1 88 ? 12.611 0.109 -10.563 1.00 88.06 88 LEU A CA 1
ATOM 683 C C . LEU A 1 88 ? 11.532 0.169 -9.476 1.00 88.06 88 LEU A C 1
ATOM 685 O O . LEU A 1 88 ? 10.853 1.184 -9.330 1.00 88.06 88 LEU A O 1
ATOM 689 N N . LEU A 1 89 ? 11.398 -0.881 -8.659 1.00 86.75 89 LEU A N 1
ATOM 690 C CA . LEU A 1 89 ? 10.463 -0.874 -7.531 1.00 86.75 89 LEU A CA 1
ATOM 691 C C . LEU A 1 89 ? 10.795 0.222 -6.518 1.00 86.75 89 LEU A C 1
ATOM 693 O O . LEU A 1 89 ? 9.886 0.840 -5.968 1.00 86.75 89 LEU A O 1
ATOM 697 N N . THR A 1 90 ? 12.077 0.464 -6.256 1.00 85.12 90 THR A N 1
ATOM 698 C CA . THR A 1 90 ? 12.511 1.504 -5.319 1.00 85.12 90 THR A CA 1
ATOM 699 C C . THR A 1 90 ? 12.178 2.891 -5.857 1.00 85.12 90 THR A C 1
ATOM 701 O O . THR A 1 90 ? 11.652 3.713 -5.115 1.00 85.12 90 THR A O 1
ATOM 704 N N . GLU A 1 91 ? 12.418 3.158 -7.141 1.00 83.88 91 GLU A N 1
ATOM 705 C CA . GLU A 1 91 ? 12.019 4.417 -7.783 1.00 83.88 91 GLU A CA 1
ATOM 706 C C . GLU A 1 91 ? 10.503 4.632 -7.736 1.00 83.88 91 GLU A C 1
ATOM 708 O O . GLU A 1 91 ? 10.044 5.683 -7.286 1.00 83.88 91 GLU A O 1
ATOM 713 N N . LEU A 1 92 ? 9.719 3.611 -8.097 1.00 82.69 92 LEU A N 1
ATOM 714 C CA . LEU A 1 92 ? 8.257 3.670 -8.018 1.00 82.69 92 LEU A CA 1
ATOM 715 C C . LEU A 1 92 ? 7.763 3.935 -6.587 1.00 82.69 92 LEU A C 1
ATOM 717 O O . LEU A 1 92 ? 6.779 4.648 -6.396 1.00 82.69 92 LEU A O 1
ATOM 721 N N . ARG A 1 93 ? 8.451 3.392 -5.574 1.00 77.62 93 ARG A N 1
ATOM 722 C CA . ARG A 1 93 ? 8.152 3.650 -4.156 1.00 77.62 93 ARG A CA 1
ATOM 723 C C . ARG A 1 93 ? 8.559 5.052 -3.712 1.00 77.62 93 ARG A C 1
ATOM 725 O O . ARG A 1 93 ? 7.821 5.655 -2.942 1.00 77.62 93 ARG A O 1
ATOM 732 N N . ARG A 1 94 ? 9.676 5.603 -4.204 1.00 71.31 94 ARG A N 1
ATOM 733 C CA . ARG A 1 94 ? 10.084 6.993 -3.907 1.00 71.31 94 ARG A CA 1
ATOM 734 C C . ARG A 1 94 ? 9.038 8.002 -4.373 1.00 71.31 94 ARG A C 1
ATOM 736 O O . ARG A 1 94 ? 8.779 8.964 -3.662 1.00 71.31 94 ARG A O 1
ATOM 743 N N . GLY A 1 95 ? 8.391 7.746 -5.510 1.00 68.81 95 GLY A N 1
ATOM 744 C CA . GLY A 1 95 ? 7.259 8.547 -5.988 1.00 68.81 95 GLY A CA 1
ATOM 745 C C . GLY A 1 95 ? 5.957 8.361 -5.193 1.00 68.81 95 GLY A C 1
ATOM 746 O O . GLY A 1 95 ? 4.974 9.035 -5.485 1.00 68.81 95 GLY A O 1
ATOM 747 N N . ARG A 1 96 ? 5.918 7.447 -4.211 1.00 69.31 96 ARG A N 1
ATOM 748 C CA . ARG A 1 96 ? 4.748 7.135 -3.371 1.00 69.31 96 ARG A CA 1
ATOM 749 C C . ARG A 1 96 ? 5.120 7.095 -1.879 1.00 69.31 96 ARG A C 1
ATOM 751 O O . ARG A 1 96 ? 5.056 6.027 -1.251 1.00 69.31 96 ARG A O 1
ATOM 758 N N . PRO A 1 97 ? 5.531 8.236 -1.296 1.00 66.88 97 PRO A N 1
ATOM 759 C CA . PRO A 1 97 ? 5.880 8.312 0.118 1.00 66.88 97 PRO A CA 1
ATOM 760 C C . PRO A 1 97 ? 4.721 7.811 0.998 1.00 66.88 97 PRO A C 1
ATOM 762 O O . PRO A 1 97 ? 3.557 8.103 0.744 1.00 66.88 97 PRO A O 1
ATOM 765 N N . GLY A 1 98 ? 5.039 7.007 2.017 1.00 79.88 98 GLY A N 1
ATOM 766 C CA . GLY A 1 98 ? 4.066 6.475 2.983 1.00 79.88 98 GLY A CA 1
ATOM 767 C C . GLY A 1 98 ? 3.612 5.027 2.756 1.00 79.88 98 GLY A C 1
ATOM 768 O O . GLY A 1 98 ? 3.222 4.375 3.720 1.00 79.88 98 GLY A O 1
ATOM 769 N N . HIS A 1 99 ? 3.739 4.455 1.551 1.00 83.19 99 HIS A N 1
ATOM 770 C CA . HIS A 1 99 ? 3.306 3.066 1.297 1.00 83.19 99 HIS A CA 1
ATOM 771 C C . HIS A 1 99 ? 4.084 2.022 2.115 1.00 83.19 99 HIS A C 1
ATOM 773 O O . HIS A 1 99 ? 3.501 1.048 2.594 1.00 83.19 99 HIS A O 1
ATOM 779 N N . ASP A 1 100 ? 5.394 2.212 2.292 1.00 83.06 100 ASP A N 1
ATOM 780 C CA . ASP A 1 100 ? 6.216 1.300 3.094 1.00 83.06 100 ASP A CA 1
ATOM 781 C C . ASP A 1 100 ? 5.872 1.403 4.587 1.00 83.06 100 ASP A C 1
ATOM 783 O O . ASP A 1 100 ? 5.729 0.377 5.251 1.00 83.06 100 ASP A O 1
ATOM 787 N N . ALA A 1 101 ? 5.624 2.618 5.089 1.00 85.50 101 ALA A N 1
ATOM 788 C CA . ALA A 1 101 ? 5.148 2.838 6.454 1.00 85.50 101 ALA A CA 1
ATOM 789 C C . ALA A 1 101 ? 3.772 2.194 6.683 1.00 85.50 101 ALA A C 1
ATOM 791 O O . ALA A 1 101 ? 3.574 1.513 7.688 1.00 85.50 101 ALA A O 1
ATOM 792 N N . LEU A 1 102 ? 2.847 2.331 5.724 1.00 89.31 102 LEU A N 1
ATOM 793 C CA . LEU A 1 102 ? 1.550 1.655 5.759 1.00 89.31 102 LEU A CA 1
ATOM 794 C C . LEU A 1 102 ? 1.717 0.136 5.778 1.00 89.31 102 LEU A C 1
ATOM 796 O O . LEU A 1 102 ? 1.092 -0.523 6.602 1.00 89.31 102 LEU A O 1
ATOM 800 N N . ARG A 1 103 ? 2.578 -0.437 4.927 1.00 88.06 103 ARG A N 1
ATOM 801 C CA . ARG A 1 103 ? 2.820 -1.889 4.910 1.00 88.06 103 ARG A CA 1
ATOM 802 C C . ARG A 1 103 ? 3.337 -2.389 6.254 1.00 88.06 103 ARG A C 1
ATOM 804 O O . ARG A 1 103 ? 2.808 -3.370 6.764 1.00 88.06 103 ARG A O 1
ATOM 811 N N . THR A 1 104 ? 4.317 -1.703 6.836 1.00 90.56 104 THR A N 1
ATOM 812 C CA . THR A 1 104 ? 4.837 -2.027 8.170 1.00 90.56 104 THR A CA 1
ATOM 813 C C . THR A 1 104 ? 3.742 -1.917 9.233 1.00 90.56 104 THR A C 1
ATOM 815 O O . THR A 1 104 ? 3.578 -2.825 10.042 1.00 90.56 104 THR A O 1
ATOM 818 N N . TYR A 1 105 ? 2.941 -0.849 9.201 1.00 89.50 105 TYR A N 1
ATOM 819 C CA . TYR A 1 105 ? 1.837 -0.630 10.137 1.00 89.50 105 TYR A CA 1
ATOM 820 C C . TYR A 1 105 ? 0.716 -1.678 10.020 1.00 89.50 105 TYR A C 1
ATOM 822 O O . TYR A 1 105 ? 0.179 -2.131 11.029 1.00 89.50 105 TYR A O 1
ATOM 830 N N . PHE A 1 106 ? 0.331 -2.070 8.804 1.00 90.31 106 PHE A N 1
ATOM 831 C CA . PHE A 1 106 ? -0.672 -3.114 8.593 1.00 90.31 106 PHE A CA 1
ATOM 832 C C . PHE A 1 106 ? -0.116 -4.503 8.922 1.00 90.31 106 PHE A C 1
ATOM 834 O O . PHE A 1 106 ? -0.842 -5.315 9.490 1.00 90.31 106 PHE A O 1
ATOM 841 N N . GLY A 1 107 ? 1.160 -4.756 8.616 1.00 92.19 107 GLY A N 1
ATOM 842 C CA . GLY A 1 107 ? 1.843 -6.022 8.885 1.00 92.19 107 GLY A CA 1
ATOM 843 C C . GLY A 1 107 ? 2.168 -6.268 10.359 1.00 92.19 107 GLY A C 1
ATOM 844 O O . GLY A 1 107 ? 2.294 -7.417 10.759 1.00 92.19 107 GLY A O 1
ATOM 845 N N . SER A 1 108 ? 2.255 -5.224 11.189 1.00 91.88 108 SER A N 1
ATOM 846 C CA . SER A 1 108 ? 2.471 -5.361 12.638 1.00 91.88 108 SER A CA 1
ATOM 847 C C . SER A 1 108 ? 1.199 -5.693 13.430 1.00 91.88 108 SER A C 1
ATOM 849 O O . SER A 1 108 ? 1.240 -5.816 14.655 1.00 91.88 108 SER A O 1
ATOM 851 N N . ARG A 1 109 ? 0.043 -5.812 12.762 1.00 90.75 109 ARG A N 1
ATOM 852 C CA . ARG A 1 109 ? -1.234 -6.101 13.425 1.00 90.75 109 ARG A CA 1
ATOM 853 C C . ARG A 1 109 ? -1.274 -7.558 13.906 1.00 90.75 109 ARG A C 1
ATOM 855 O O . ARG A 1 109 ? -0.953 -8.447 13.121 1.00 90.75 109 ARG A O 1
ATOM 862 N N . PRO A 1 110 ? -1.721 -7.820 15.149 1.00 93.81 110 PRO A N 1
ATOM 863 C CA . PRO A 1 110 ? -1.943 -9.181 15.623 1.00 93.81 110 PRO A CA 1
ATOM 864 C C . PRO A 1 110 ? -2.912 -9.940 14.712 1.00 93.81 110 PRO A C 1
ATOM 866 O O . PRO A 1 110 ? -3.924 -9.380 14.286 1.00 93.81 110 PRO A O 1
ATOM 869 N N . ALA A 1 111 ? -2.611 -11.209 14.432 1.00 93.25 111 ALA A N 1
ATOM 870 C CA . ALA A 1 111 ? -3.455 -12.060 13.589 1.00 93.25 111 ALA A CA 1
ATOM 871 C C . ALA A 1 111 ? -4.824 -12.359 14.231 1.00 93.25 111 ALA A C 1
ATOM 873 O O . ALA A 1 111 ? -5.799 -12.589 13.526 1.00 93.25 111 ALA A O 1
ATOM 874 N N . ASP A 1 112 ? -4.900 -12.297 15.562 1.00 94.88 112 ASP A N 1
ATOM 875 C CA . ASP A 1 112 ? -6.098 -12.512 16.381 1.00 94.88 112 ASP A CA 1
ATOM 876 C C . ASP A 1 112 ? -6.916 -11.225 16.611 1.00 94.88 112 ASP A C 1
ATOM 878 O O . ASP A 1 112 ? -7.750 -11.152 17.518 1.00 94.88 112 ASP A O 1
ATOM 882 N N . ARG A 1 113 ? -6.666 -10.173 15.823 1.00 94.25 113 ARG A N 1
ATOM 883 C CA . ARG A 1 113 ? -7.387 -8.900 15.912 1.00 94.25 113 ARG A CA 1
ATOM 884 C C . ARG A 1 113 ? -8.687 -8.949 15.119 1.00 94.25 113 ARG A C 1
ATOM 886 O O . ARG A 1 113 ? -8.670 -8.966 13.889 1.00 94.25 113 ARG A O 1
ATOM 893 N N . LEU A 1 114 ? -9.815 -8.807 15.809 1.00 94.06 114 LEU A N 1
ATOM 894 C CA . LEU A 1 114 ? -11.101 -8.512 15.182 1.00 94.06 114 LEU A CA 1
ATOM 895 C C . LEU A 1 114 ? -11.332 -7.002 15.175 1.00 9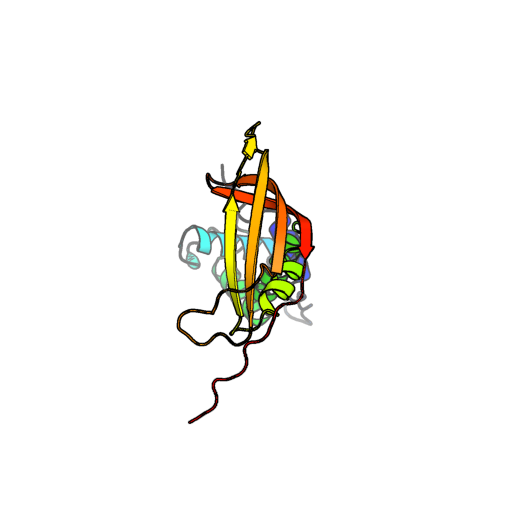4.06 114 LEU A C 1
ATOM 897 O O . LEU A 1 114 ? -11.335 -6.359 16.222 1.00 94.06 114 LEU A O 1
ATOM 901 N N . SER A 1 115 ? -11.580 -6.432 13.998 1.00 94.12 115 SER A N 1
ATOM 902 C CA . SER A 1 115 ? -11.957 -5.026 13.841 1.00 94.12 115 SER A CA 1
ATOM 903 C C . SER A 1 115 ? -13.237 -4.922 13.023 1.00 94.12 115 SER A C 1
ATOM 905 O O . SER A 1 115 ? -13.288 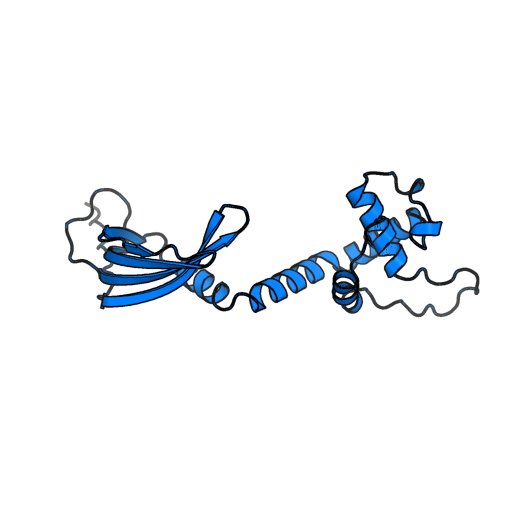-5.392 11.891 1.00 94.12 115 SER A O 1
ATOM 907 N N . ARG A 1 116 ? -14.256 -4.262 13.572 1.00 93.25 116 ARG A N 1
ATOM 908 C CA . ARG A 1 116 ? -15.511 -3.929 12.893 1.00 93.25 116 ARG A CA 1
ATOM 909 C C . ARG A 1 116 ? -15.646 -2.419 12.841 1.00 93.25 116 ARG A C 1
ATOM 911 O O . ARG A 1 116 ? -15.552 -1.751 13.868 1.00 93.25 116 ARG A O 1
ATOM 918 N N . ARG A 1 117 ? -15.837 -1.875 11.645 1.00 94.38 117 ARG A N 1
ATOM 919 C CA . ARG A 1 117 ? -15.984 -0.437 11.440 1.00 94.38 117 ARG A CA 1
ATOM 920 C C . ARG A 1 117 ? -17.321 -0.158 10.780 1.00 94.38 117 ARG A C 1
ATOM 922 O O . ARG A 1 117 ? -17.616 -0.731 9.738 1.00 94.38 117 ARG A O 1
ATOM 929 N N . ILE A 1 118 ? -18.095 0.712 11.409 1.00 95.12 118 ILE A N 1
ATOM 930 C CA . ILE A 1 118 ? -19.324 1.268 10.855 1.00 95.12 118 ILE A CA 1
ATOM 931 C C . ILE A 1 118 ? -18.941 2.628 10.284 1.00 95.12 118 ILE A C 1
ATOM 933 O O . ILE A 1 118 ? -18.349 3.434 11.002 1.00 95.12 118 ILE A O 1
ATOM 937 N N . CYS A 1 119 ? -19.232 2.850 9.007 1.00 94.56 119 CYS A N 1
ATOM 938 C CA . CYS A 1 119 ? -19.037 4.132 8.343 1.00 94.56 119 CYS A CA 1
ATOM 939 C C . CYS A 1 119 ? -20.403 4.699 7.955 1.00 94.56 119 CYS A C 1
ATOM 941 O O . CYS A 1 119 ? -21.220 3.967 7.396 1.00 94.56 119 CYS A O 1
ATOM 943 N N . THR A 1 120 ? -20.642 5.973 8.252 1.00 93.44 120 THR A N 1
ATOM 944 C CA . THR A 1 120 ? -21.908 6.674 7.987 1.00 93.44 120 THR A CA 1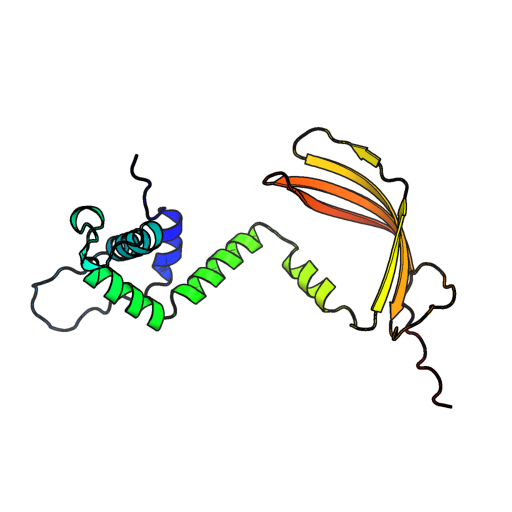
ATOM 945 C C . THR A 1 120 ? -21.642 8.068 7.434 1.00 93.44 120 THR A C 1
ATOM 947 O O . THR A 1 120 ? -20.488 8.502 7.363 1.00 93.44 120 THR A O 1
ATOM 950 N N . ASP A 1 121 ? -22.718 8.743 7.018 1.00 91.69 121 ASP A N 1
ATOM 951 C CA . ASP A 1 121 ? -22.708 10.157 6.621 1.00 91.69 121 ASP A CA 1
ATOM 952 C C . ASP A 1 121 ? -21.611 10.462 5.591 1.00 91.69 121 ASP A C 1
ATOM 954 O O . ASP A 1 121 ? -20.829 11.403 5.717 1.00 91.69 121 ASP A O 1
ATOM 958 N N . ILE A 1 122 ? -21.520 9.583 4.588 1.00 89.69 122 ILE A N 1
ATOM 959 C CA . ILE A 1 122 ? -20.518 9.660 3.530 1.00 89.69 122 ILE A CA 1
ATOM 960 C C . ILE A 1 122 ? -20.944 10.762 2.561 1.00 89.69 122 ILE A C 1
ATOM 962 O O . ILE A 1 122 ? -21.879 10.584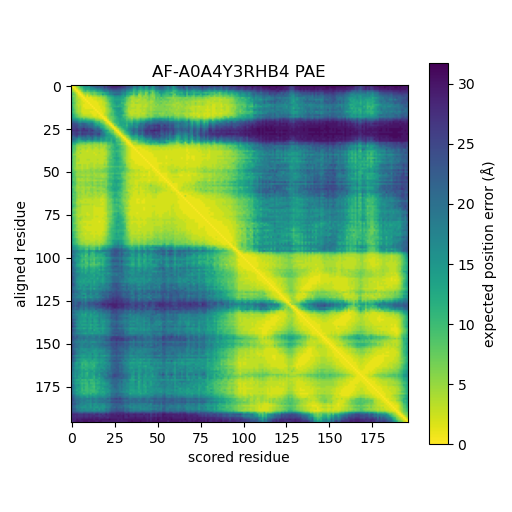 1.781 1.00 89.69 122 ILE A O 1
ATOM 966 N N . LEU A 1 123 ? -20.236 11.887 2.600 1.00 89.12 123 LEU A N 1
ATOM 967 C CA . LEU A 1 123 ? -20.397 12.988 1.659 1.00 89.12 123 LEU A CA 1
ATOM 968 C C . LEU A 1 123 ? -19.259 12.941 0.646 1.00 89.12 123 LEU A C 1
ATOM 970 O O . LEU A 1 123 ? -18.092 12.993 1.028 1.00 89.12 123 LEU A O 1
ATOM 974 N N . VAL A 1 124 ? -19.594 12.864 -0.641 1.00 86.06 124 VAL A N 1
ATOM 975 C CA . VAL A 1 124 ? -18.615 12.847 -1.734 1.00 86.06 124 VAL A CA 1
ATOM 976 C C . VAL A 1 124 ? -18.855 14.043 -2.639 1.00 86.06 124 VAL A C 1
ATOM 978 O O . VAL A 1 124 ? -19.944 14.199 -3.189 1.00 86.06 124 VAL A O 1
ATOM 981 N N . THR A 1 125 ? -17.817 14.849 -2.841 1.00 81.75 125 THR A N 1
ATOM 982 C CA . THR A 1 125 ? -17.839 15.973 -3.777 1.00 81.75 125 THR A CA 1
ATOM 983 C C . THR A 1 125 ? -16.943 15.641 -4.964 1.00 81.75 125 THR A C 1
ATOM 985 O O . THR A 1 125 ? -15.714 15.658 -4.862 1.00 81.75 125 THR A O 1
ATOM 988 N N . VAL A 1 126 ? -17.565 15.327 -6.102 1.00 79.06 126 VAL A N 1
ATOM 989 C CA . VAL A 1 126 ? -16.869 14.997 -7.353 1.00 79.06 126 VAL A CA 1
ATOM 990 C C . VAL A 1 126 ? -16.703 16.273 -8.174 1.00 79.06 126 VAL A C 1
ATOM 992 O O . VAL A 1 126 ? -17.670 16.764 -8.750 1.00 79.06 126 VAL A O 1
ATOM 995 N N . THR A 1 127 ? -15.490 16.828 -8.220 1.00 70.19 127 THR A N 1
ATOM 996 C CA . THR A 1 127 ? -15.207 18.064 -8.971 1.00 70.19 127 THR A CA 1
ATOM 997 C C . THR A 1 127 ? -14.469 17.808 -10.289 1.00 70.19 127 THR A C 1
ATOM 999 O O . THR A 1 127 ? -14.712 18.541 -11.243 1.00 70.19 127 THR A O 1
ATOM 1002 N N . SER A 1 128 ? -13.610 16.776 -10.386 1.00 69.12 128 SER A N 1
ATOM 1003 C CA . SER A 1 128 ? -13.016 16.264 -11.645 1.00 69.12 128 SER A CA 1
ATOM 1004 C C . SER A 1 128 ? -12.236 14.935 -11.434 1.00 69.12 128 SER A C 1
ATOM 1006 O O . SER A 1 128 ? -12.798 13.974 -10.915 1.00 69.12 128 SER A O 1
ATOM 1008 N N . ALA A 1 129 ? -10.956 14.849 -11.839 1.00 61.41 129 ALA A N 1
ATOM 1009 C CA . ALA A 1 129 ? -10.077 13.680 -11.670 1.00 61.41 129 ALA A CA 1
ATOM 1010 C C . ALA A 1 129 ? -9.574 13.488 -10.227 1.00 61.41 129 ALA A C 1
ATOM 1012 O O . ALA A 1 129 ? -9.122 12.393 -9.879 1.00 61.41 129 ALA A O 1
ATOM 1013 N N . ASP A 1 130 ? -9.699 14.534 -9.407 1.00 64.44 130 ASP A N 1
ATOM 1014 C CA . ASP A 1 130 ? -9.469 14.509 -7.970 1.00 64.44 130 ASP A CA 1
ATOM 1015 C C . ASP A 1 130 ? -10.825 14.716 -7.269 1.00 64.44 130 ASP A C 1
ATOM 1017 O O . ASP A 1 130 ? -11.556 15.667 -7.549 1.00 64.44 130 ASP A O 1
ATOM 1021 N N . THR A 1 131 ? -11.207 13.769 -6.414 1.00 79.19 131 THR A N 1
ATOM 1022 C CA . THR A 1 131 ? -12.481 13.772 -5.670 1.00 79.19 131 THR A CA 1
ATOM 1023 C C . THR A 1 131 ? -12.190 13.822 -4.182 1.00 79.19 131 THR A C 1
ATOM 1025 O O . THR A 1 131 ? -11.292 13.117 -3.727 1.00 79.19 131 THR A O 1
ATOM 1028 N N . ALA A 1 132 ? -12.952 14.612 -3.425 1.00 84.50 132 ALA A N 1
ATOM 1029 C CA . ALA A 1 132 ? -12.860 14.655 -1.969 1.00 84.50 132 ALA A CA 1
ATOM 1030 C C . ALA A 1 132 ? -14.073 13.967 -1.331 1.00 84.50 132 ALA A C 1
ATOM 1032 O O . ALA A 1 132 ? -15.194 14.104 -1.829 1.00 84.50 132 ALA A O 1
ATOM 1033 N N . ALA A 1 133 ? -13.864 13.246 -0.230 1.00 89.94 133 ALA A N 1
ATOM 1034 C CA . ALA A 1 133 ? -14.960 12.717 0.572 1.00 89.94 133 ALA A CA 1
ATOM 1035 C C . ALA A 1 133 ? -14.725 12.894 2.069 1.00 89.94 133 ALA A C 1
ATOM 1037 O O . ALA A 1 133 ? -13.606 12.738 2.558 1.00 89.94 133 ALA A O 1
ATOM 1038 N N . THR A 1 134 ? -15.815 13.129 2.791 1.00 92.44 134 THR A N 1
ATOM 1039 C CA . THR A 1 134 ? -15.859 13.054 4.249 1.00 92.44 134 THR A CA 1
ATOM 1040 C C . THR A 1 134 ? -16.648 11.815 4.643 1.00 92.44 134 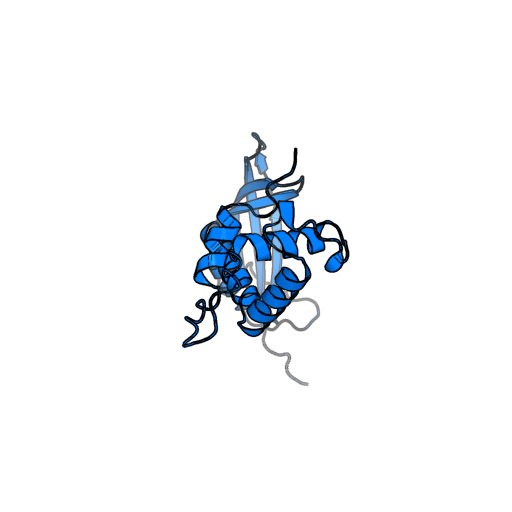THR A C 1
ATOM 1042 O O . THR A 1 134 ? -17.714 11.546 4.096 1.00 92.44 134 THR A O 1
ATOM 1045 N N . THR A 1 135 ? -16.115 11.017 5.565 1.00 95.38 135 THR A N 1
ATOM 1046 C CA . THR A 1 135 ? -16.780 9.802 6.061 1.00 95.38 135 THR A CA 1
ATOM 1047 C C . THR A 1 135 ? -16.677 9.734 7.569 1.00 95.38 135 THR A C 1
ATOM 1049 O O . THR A 1 135 ? -15.570 9.670 8.102 1.00 95.38 135 THR A O 1
ATOM 1052 N N . TYR A 1 136 ? -17.808 9.669 8.262 1.00 95.75 136 TYR A N 1
ATOM 1053 C CA . TYR A 1 136 ? -17.829 9.442 9.702 1.00 95.75 136 TYR A CA 1
ATOM 1054 C C . TYR A 1 136 ? -17.663 7.956 9.987 1.00 95.75 136 TYR A C 1
ATOM 1056 O O . TYR A 1 136 ? -18.137 7.105 9.232 1.00 95.75 136 TYR A O 1
ATOM 1064 N N . PHE A 1 137 ? -16.956 7.616 11.063 1.00 96.62 137 PHE A N 1
ATOM 1065 C CA . PHE A 1 137 ? -16.716 6.226 11.414 1.00 96.62 137 PHE A CA 1
ATOM 1066 C C . PHE A 1 137 ? -16.759 5.977 12.920 1.00 96.62 137 PHE A C 1
ATOM 1068 O O . PHE A 1 137 ? -16.337 6.792 13.741 1.00 96.62 137 PHE A O 1
ATOM 1075 N N . THR A 1 138 ? -17.175 4.760 13.259 1.00 96.88 138 THR A N 1
ATOM 1076 C CA . THR A 1 138 ? -17.072 4.170 14.593 1.00 96.88 138 THR A CA 1
ATOM 1077 C C . THR A 1 138 ? -16.401 2.806 14.472 1.00 96.88 138 THR A C 1
ATOM 1079 O O . THR A 1 138 ? -16.797 1.972 13.659 1.00 96.88 138 THR A O 1
ATOM 1082 N N . THR A 1 139 ? -15.346 2.569 15.249 1.00 96.00 139 THR A N 1
ATOM 1083 C CA . THR A 1 139 ? -14.550 1.333 15.202 1.00 96.00 139 THR A CA 1
ATOM 1084 C C . THR A 1 139 ? -14.681 0.561 16.504 1.00 96.00 139 THR A C 1
ATOM 1086 O O . THR A 1 139 ? -14.262 1.052 17.546 1.00 96.00 139 THR A O 1
ATOM 1089 N N . TYR A 1 140 ? -15.147 -0.680 16.426 1.00 95.06 140 TYR A N 1
ATOM 1090 C CA . TYR A 1 140 ? -15.096 -1.671 17.498 1.00 95.06 140 TYR A CA 1
ATOM 1091 C C . TYR A 1 140 ? -13.951 -2.632 17.214 1.00 95.06 140 TYR A C 1
ATOM 1093 O O . TYR A 1 140 ? -13.834 -3.146 16.099 1.00 95.06 140 TYR A O 1
ATOM 1101 N N . ARG A 1 141 ? -13.069 -2.852 18.186 1.00 95.06 141 ARG A N 1
ATOM 1102 C CA . ARG A 1 141 ? -11.863 -3.644 17.953 1.00 95.06 141 ARG A CA 1
ATOM 1103 C C . ARG A 1 141 ? -11.394 -4.344 19.217 1.00 95.06 141 ARG A C 1
ATOM 1105 O O . ARG A 1 141 ? -11.358 -3.726 20.275 1.00 95.06 141 ARG A O 1
ATOM 1112 N N . VAL A 1 142 ? -11.004 -5.603 19.070 1.00 95.00 142 VAL A N 1
ATOM 1113 C CA . VAL A 1 142 ? -10.441 -6.441 20.133 1.00 95.00 142 VAL A CA 1
ATOM 1114 C C . VAL A 1 142 ? -9.307 -7.300 19.577 1.00 95.00 142 VAL A C 1
ATOM 1116 O O .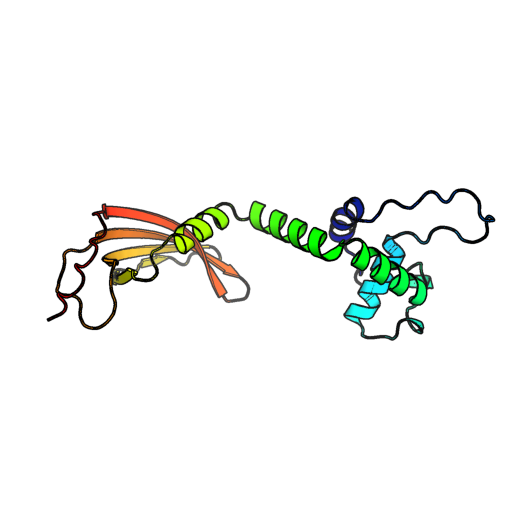 VAL A 1 142 ? -9.320 -7.648 18.396 1.00 95.00 142 VAL A O 1
ATOM 1119 N N . ASP A 1 143 ? -8.352 -7.648 20.431 1.00 94.62 143 ASP A N 1
ATOM 1120 C CA . ASP A 1 143 ? -7.321 -8.657 20.163 1.00 94.62 143 ASP A CA 1
ATOM 1121 C C . ASP A 1 143 ? -7.661 -9.962 20.909 1.00 94.62 143 ASP A C 1
ATOM 1123 O O . ASP A 1 143 ? -8.420 -9.944 21.879 1.00 94.62 143 ASP A O 1
ATOM 1127 N N . GLY A 1 144 ? -7.097 -11.099 20.497 1.00 93.62 144 GLY A N 1
ATOM 1128 C CA . GLY A 1 144 ? -7.403 -12.407 21.099 1.00 93.62 144 GLY A CA 1
ATOM 1129 C C . GLY A 1 144 ? -8.717 -13.033 20.627 1.00 93.62 144 GLY A C 1
ATOM 1130 O O . GLY A 1 144 ? -9.240 -13.918 21.298 1.00 93.62 144 GLY A O 1
ATOM 1131 N N . TYR A 1 145 ? -9.271 -12.572 19.506 1.00 93.44 145 TYR A N 1
ATOM 1132 C CA . TYR A 1 145 ? -10.474 -13.154 18.922 1.00 93.44 145 TYR A CA 1
ATOM 1133 C C . TYR A 1 145 ? -10.161 -14.495 18.252 1.00 93.44 145 TYR A C 1
ATOM 1135 O O . TYR A 1 145 ? -9.285 -14.567 17.391 1.00 93.44 145 TYR A O 1
ATOM 1143 N N . SER A 1 146 ? -10.904 -15.537 18.626 1.00 91.31 146 SER A N 1
ATOM 1144 C CA . SER A 1 146 ? -10.855 -16.852 17.983 1.00 91.31 146 SER A CA 1
ATOM 1145 C C . SER A 1 146 ? -12.088 -17.098 17.116 1.00 91.31 146 SER A C 1
ATOM 1147 O O . SER A 1 146 ? -11.953 -17.374 15.929 1.00 91.31 146 SER A O 1
ATOM 1149 N N . GLU A 1 147 ? -13.287 -16.965 17.685 1.00 89.31 147 GLU A N 1
ATOM 1150 C CA . GLU A 1 147 ? -14.553 -17.238 17.003 1.00 89.31 147 GLU A CA 1
ATOM 1151 C C . GLU A 1 147 ? -15.758 -16.675 17.776 1.00 89.31 147 GLU A C 1
ATOM 1153 O O . GLU A 1 147 ? -15.633 -16.181 18.898 1.00 89.31 147 GLU A O 1
ATOM 1158 N N . GLY A 1 148 ? -16.944 -16.744 17.166 1.00 88.44 148 GLY A N 1
ATOM 1159 C CA . GLY A 1 148 ? -18.211 -16.412 17.816 1.00 88.44 148 GLY A CA 1
ATOM 1160 C C . GLY A 1 148 ? -18.514 -14.915 17.930 1.00 88.44 148 GLY A C 1
ATOM 1161 O O . GLY A 1 148 ? -17.910 -14.064 17.265 1.00 88.44 148 GLY A O 1
ATOM 1162 N N . LEU A 1 149 ? -19.519 -14.597 18.748 1.00 88.00 149 LEU A N 1
ATOM 1163 C CA . LEU A 1 149 ? -19.923 -13.226 19.051 1.00 88.00 149 LEU A CA 1
ATOM 1164 C C . LEU A 1 149 ? -19.034 -12.649 20.153 1.00 88.00 149 LEU A C 1
ATOM 1166 O O . LEU A 1 149 ? -18.851 -13.255 21.204 1.00 88.00 149 LEU A O 1
ATOM 1170 N N . VAL A 1 150 ? -18.528 -11.439 19.929 1.00 88.88 150 VAL A N 1
ATOM 1171 C CA . VAL A 1 150 ? -17.857 -10.663 20.975 1.00 88.88 150 VAL A CA 1
ATOM 1172 C C . VAL A 1 150 ? -18.934 -9.886 21.740 1.00 88.88 150 VAL A C 1
ATOM 1174 O O . VAL A 1 150 ? -19.720 -9.193 21.086 1.00 88.88 150 VAL A O 1
ATOM 1177 N N . PRO A 1 151 ? -18.991 -9.975 23.086 1.00 87.44 151 PRO A N 1
ATOM 1178 C CA . PRO A 1 151 ? -19.893 -9.158 23.895 1.00 87.44 151 PRO A CA 1
ATOM 1179 C C . PRO A 1 151 ? -19.777 -7.674 23.546 1.00 87.44 151 PRO A C 1
ATOM 1181 O O . PRO A 1 151 ? -18.707 -7.216 23.143 1.00 87.44 151 PRO A O 1
ATOM 1184 N N . LEU A 1 152 ? -20.866 -6.920 23.703 1.00 85.44 152 LEU A N 1
ATOM 1185 C CA . LEU A 1 152 ? -20.871 -5.497 23.377 1.00 85.44 152 LEU A CA 1
ATOM 1186 C C . LEU A 1 152 ? -19.798 -4.762 24.190 1.00 85.44 152 LEU A C 1
ATOM 1188 O O . LEU A 1 152 ? -19.731 -4.892 25.411 1.00 85.44 152 LEU A O 1
ATOM 1192 N N . ARG A 1 153 ? -18.972 -3.975 23.499 1.00 88.31 153 ARG A N 1
ATOM 1193 C CA . ARG A 1 153 ? -17.930 -3.139 24.103 1.00 88.31 153 ARG A CA 1
ATOM 1194 C C . ARG A 1 153 ? -18.014 -1.719 23.556 1.00 88.31 153 ARG A C 1
ATOM 1196 O O . ARG A 1 153 ? -18.508 -1.543 22.438 1.00 88.31 153 ARG A O 1
ATOM 1203 N N . PRO A 1 154 ? -17.517 -0.713 24.294 1.00 92.00 154 PRO A N 1
ATOM 1204 C CA . PRO A 1 154 ? -17.375 0.634 23.763 1.00 92.00 154 PRO A CA 1
ATOM 1205 C C . PRO A 1 154 ? -16.537 0.650 22.476 1.00 92.00 154 PRO A C 1
ATOM 1207 O O . PRO A 1 154 ? -15.666 -0.209 22.287 1.00 92.00 154 PRO A O 1
ATOM 1210 N N . PRO A 1 155 ? -16.769 1.617 21.576 1.00 94.94 155 PRO A N 1
ATOM 1211 C CA . PRO A 1 155 ? -15.919 1.776 20.411 1.00 94.94 155 PRO A CA 1
ATOM 1212 C C . PRO A 1 155 ? -14.497 2.136 20.843 1.00 94.94 155 PRO A C 1
ATOM 1214 O O . PRO A 1 155 ? -14.287 2.882 21.790 1.00 94.94 155 PRO A O 1
ATOM 1217 N N . VAL A 1 156 ? -13.512 1.630 20.109 1.00 96.19 156 VAL A N 1
ATOM 1218 C CA . VAL A 1 156 ? -12.096 1.972 20.282 1.00 96.19 156 VAL A CA 1
ATOM 1219 C C . VAL A 1 156 ? -11.779 3.302 19.608 1.00 96.19 156 VAL A C 1
ATOM 1221 O O . VAL A 1 156 ? -10.885 4.010 20.052 1.00 96.19 156 VAL A O 1
ATOM 1224 N N . GLN A 1 157 ? -12.474 3.655 18.526 1.00 96.44 157 GLN A N 1
ATOM 1225 C CA . GLN A 1 157 ? -12.284 4.941 17.853 1.00 96.44 157 GLN A CA 1
ATOM 1226 C C . GLN A 1 157 ? -13.599 5.473 17.299 1.00 96.44 157 GLN A C 1
ATOM 1228 O O . GLN A 1 157 ? -14.368 4.704 16.721 1.00 96.44 157 GLN A O 1
ATOM 1233 N N . VAL A 1 158 ? -13.795 6.783 17.405 1.00 97.19 158 VAL A N 1
ATOM 1234 C CA . VAL A 1 158 ? -14.880 7.525 16.752 1.00 97.19 158 VAL A CA 1
ATOM 1235 C C . VAL A 1 158 ? -14.277 8.775 16.131 1.00 97.19 158 VAL A C 1
ATOM 1237 O O . VAL A 1 158 ? -13.410 9.409 16.737 1.00 97.19 158 VAL A O 1
ATOM 1240 N N . GLY A 1 159 ? -14.695 9.124 14.923 1.00 97.00 159 GLY A N 1
ATOM 1241 C CA . GLY A 1 159 ? -14.196 10.307 14.235 1.00 97.00 159 GLY A CA 1
ATOM 1242 C C . GLY A 1 159 ? -14.652 10.354 12.788 1.00 97.00 159 GLY A C 1
ATOM 1243 O O . GLY A 1 159 ? -15.657 9.741 12.430 1.00 97.00 159 GLY A O 1
ATOM 1244 N N . HIS A 1 160 ? -13.886 11.045 11.952 1.00 97.06 160 HIS A N 1
ATOM 1245 C CA . HIS A 1 160 ? -14.117 11.077 10.513 1.00 97.06 160 HIS A CA 1
ATOM 1246 C C . HIS A 1 160 ? -12.815 10.963 9.710 1.00 97.06 160 HIS A C 1
ATOM 1248 O O . HIS A 1 160 ? -11.710 11.168 10.226 1.00 97.06 160 HIS A O 1
ATOM 1254 N N . TYR A 1 161 ? -12.967 10.575 8.449 1.00 96.12 161 TYR A N 1
ATOM 1255 C CA . TYR A 1 161 ? -11.946 10.662 7.417 1.00 96.12 161 TYR A CA 1
ATOM 1256 C C . TYR A 1 161 ? -12.218 11.857 6.531 1.00 96.12 161 TYR A C 1
ATOM 1258 O O . TYR A 1 161 ? -13.371 12.111 6.187 1.00 96.12 161 TYR A O 1
ATOM 1266 N N . GLU A 1 162 ? -11.142 12.510 6.119 1.00 95.00 162 GLU A N 1
ATOM 1267 C CA . GLU A 1 162 ? -11.125 13.315 4.908 1.00 95.00 162 GLU A CA 1
ATOM 1268 C C . GLU A 1 162 ? -10.218 12.618 3.903 1.00 95.00 162 GLU A C 1
ATOM 1270 O O . GLU A 1 162 ? -9.033 12.382 4.162 1.00 95.00 162 GLU A O 1
ATOM 1275 N N . ASP A 1 163 ? -10.806 12.251 2.775 1.00 94.06 163 ASP A N 1
ATOM 1276 C CA . ASP A 1 163 ? -10.174 11.445 1.748 1.00 94.06 163 ASP A CA 1
ATOM 1277 C C . ASP A 1 163 ? -10.057 12.226 0.452 1.00 94.06 163 ASP A C 1
ATOM 1279 O O . ASP A 1 163 ? -10.986 12.932 0.062 1.00 94.06 163 ASP A O 1
ATOM 1283 N N . THR A 1 164 ? -8.947 12.023 -0.255 1.00 92.38 164 THR A N 1
ATOM 1284 C CA . THR A 1 164 ? -8.858 12.360 -1.676 1.00 92.38 164 THR A CA 1
ATOM 1285 C C . THR A 1 164 ? -8.726 11.090 -2.502 1.00 92.38 164 THR A C 1
ATOM 1287 O O . THR A 1 164 ? -8.045 10.136 -2.110 1.00 92.38 164 THR A O 1
ATOM 1290 N N . PHE A 1 165 ? -9.373 11.071 -3.661 1.00 89.88 165 PHE A N 1
ATOM 1291 C CA . PHE A 1 165 ? -9.361 9.953 -4.595 1.00 89.88 165 PHE A CA 1
ATOM 1292 C C . PHE A 1 165 ? -8.869 10.404 -5.957 1.00 89.88 165 PHE A C 1
ATOM 1294 O O . PHE A 1 165 ? -9.180 11.510 -6.396 1.00 89.88 165 PHE A O 1
ATOM 1301 N N . ARG A 1 166 ? -8.168 9.503 -6.645 1.00 87.94 166 ARG A N 1
ATOM 1302 C CA . ARG A 1 166 ? -7.747 9.672 -8.034 1.00 87.94 166 ARG A CA 1
ATOM 1303 C C . ARG A 1 166 ? -8.266 8.519 -8.880 1.00 87.94 166 ARG A C 1
ATOM 1305 O O . ARG A 1 166 ? -8.167 7.362 -8.471 1.00 87.94 166 ARG A O 1
ATOM 1312 N N . LYS A 1 167 ? -8.772 8.829 -10.074 1.00 87.69 167 LYS A N 1
ATOM 1313 C CA . LYS A 1 167 ? -9.185 7.822 -11.058 1.00 87.69 167 LYS A CA 1
ATOM 1314 C C . LYS A 1 167 ? -8.004 7.438 -11.959 1.00 87.69 167 LYS A C 1
ATOM 1316 O O . LYS A 1 167 ? -7.408 8.305 -12.591 1.00 87.69 167 LYS A O 1
ATOM 1321 N N . VAL A 1 168 ? -7.657 6.152 -12.007 1.00 88.50 168 VAL A N 1
ATOM 1322 C CA . VAL A 1 168 ? -6.605 5.579 -12.867 1.00 88.50 168 VAL A CA 1
ATOM 1323 C C . VAL A 1 168 ? -7.189 4.359 -13.569 1.00 88.50 168 VAL A C 1
ATOM 1325 O O . VAL A 1 168 ? -7.690 3.470 -12.889 1.00 88.50 168 VAL A O 1
ATOM 1328 N N . ASP A 1 169 ? -7.151 4.326 -14.904 1.00 90.31 169 ASP A N 1
ATOM 1329 C CA . ASP A 1 169 ? -7.667 3.212 -15.720 1.00 90.31 169 ASP A CA 1
ATOM 1330 C C . ASP A 1 169 ? -9.074 2.754 -15.289 1.00 90.31 169 ASP A C 1
ATOM 1332 O O . ASP A 1 169 ? -9.321 1.594 -14.970 1.00 90.31 169 ASP A O 1
ATOM 1336 N N . ASP A 1 170 ? -9.990 3.721 -15.195 1.00 87.06 170 ASP A N 1
ATOM 1337 C CA . ASP A 1 170 ? -11.378 3.562 -14.731 1.00 87.06 170 ASP A CA 1
ATOM 1338 C C . ASP A 1 170 ? -11.569 3.107 -13.266 1.00 87.06 170 ASP A C 1
ATOM 1340 O O . ASP A 1 170 ? -12.691 3.009 -12.776 1.00 87.06 170 ASP A O 1
ATOM 1344 N N . THR A 1 171 ? -10.482 2.941 -12.510 1.00 89.88 171 THR A N 1
ATOM 1345 C CA . THR A 1 171 ? -10.501 2.545 -11.097 1.00 89.88 171 THR A CA 1
ATOM 1346 C C . THR A 1 171 ? -10.263 3.747 -10.185 1.00 89.88 171 THR A C 1
ATOM 1348 O O . THR A 1 171 ? -9.280 4.474 -10.333 1.00 89.88 171 THR A O 1
ATOM 1351 N N . TRP A 1 172 ? -11.136 3.954 -9.196 1.00 88.31 172 TRP A N 1
ATOM 1352 C CA . TRP A 1 172 ? -10.907 4.945 -8.142 1.00 88.31 172 TRP A CA 1
ATOM 1353 C C . TRP A 1 172 ? -9.953 4.397 -7.082 1.00 88.31 172 TRP A C 1
ATOM 1355 O O . TRP A 1 172 ? -10.203 3.355 -6.478 1.00 88.31 172 TRP A O 1
ATOM 1365 N N . LEU A 1 173 ? -8.866 5.122 -6.836 1.00 89.44 173 LEU A N 1
ATOM 1366 C CA . LEU A 1 173 ? -7.871 4.804 -5.820 1.00 89.44 173 LEU A CA 1
ATOM 1367 C C . LEU A 1 173 ? -7.869 5.886 -4.744 1.00 89.44 173 LEU A C 1
ATOM 1369 O O . LEU A 1 173 ? -7.928 7.076 -5.053 1.00 89.44 173 LEU A O 1
ATOM 1373 N N . LEU A 1 174 ? -7.751 5.471 -3.482 1.00 90.44 174 LEU A N 1
ATOM 1374 C CA . LEU A 1 174 ? -7.503 6.386 -2.370 1.00 90.44 174 LEU A CA 1
ATOM 1375 C C . LEU A 1 174 ? -6.097 6.982 -2.530 1.00 90.44 174 LEU A C 1
ATOM 1377 O O . LEU A 1 174 ? -5.107 6.250 -2.491 1.00 90.44 174 LEU A O 1
ATOM 1381 N N . ALA A 1 175 ? -6.020 8.295 -2.730 1.00 89.12 175 ALA A N 1
ATOM 1382 C CA . ALA A 1 175 ? -4.767 9.023 -2.885 1.00 89.12 175 ALA A CA 1
ATOM 1383 C C . ALA A 1 175 ? -4.236 9.483 -1.524 1.00 89.12 175 ALA A C 1
ATOM 1385 O O . ALA A 1 175 ? -3.072 9.246 -1.199 1.00 89.12 175 ALA A O 1
ATOM 1386 N N . THR A 1 176 ? -5.101 10.073 -0.698 1.00 89.25 176 THR A N 1
ATOM 1387 C CA . THR A 1 176 ? -4.785 10.435 0.687 1.00 89.25 176 THR A CA 1
ATOM 1388 C C . THR A 1 176 ? -5.970 10.151 1.598 1.00 89.25 176 THR A C 1
ATOM 1390 O O . THR A 1 176 ? -7.119 10.168 1.163 1.00 89.25 176 THR A O 1
ATOM 1393 N N . ARG A 1 177 ? -5.673 9.894 2.873 1.00 92.88 177 ARG A N 1
ATOM 1394 C CA . ARG A 1 177 ? -6.652 9.826 3.957 1.00 92.88 177 ARG A CA 1
ATOM 1395 C C . ARG A 1 177 ? -6.072 10.498 5.184 1.00 92.88 177 ARG A C 1
ATOM 1397 O O . ARG A 1 177 ? -5.054 10.037 5.704 1.00 92.88 177 ARG A O 1
ATOM 1404 N N . THR A 1 178 ? -6.756 11.520 5.671 1.00 94.56 178 THR A N 1
ATOM 1405 C CA . THR A 1 178 ? -6.485 12.126 6.973 1.00 94.56 178 THR A CA 1
ATOM 1406 C C . THR A 1 178 ? -7.522 11.618 7.964 1.00 94.56 178 THR A C 1
ATOM 1408 O O . THR A 1 178 ? -8.719 11.614 7.688 1.00 94.56 178 THR A O 1
ATOM 1411 N N . LEU A 1 179 ? -7.055 11.123 9.109 1.00 95.00 179 LEU A N 1
ATOM 1412 C CA . LEU A 1 179 ? -7.909 10.625 10.181 1.00 95.00 179 LEU A CA 1
ATOM 1413 C C . LEU A 1 179 ? -8.039 11.694 11.267 1.00 95.00 179 LEU A C 1
ATOM 1415 O O . LEU A 1 179 ? -7.037 12.068 11.871 1.00 95.00 179 LEU A O 1
ATOM 1419 N N . PHE A 1 180 ? -9.274 12.088 11.569 1.00 96.38 180 PHE A N 1
ATOM 1420 C CA . PHE A 1 180 ? -9.612 13.010 12.649 1.00 96.38 180 PHE A CA 1
ATOM 1421 C C . PHE A 1 180 ? -10.365 12.255 13.751 1.00 96.38 180 PHE A C 1
ATOM 1423 O O . PHE A 1 180 ? -11.587 12.088 13.667 1.00 96.38 180 PHE A O 1
ATOM 1430 N N . PRO A 1 181 ? -9.662 11.725 14.768 1.00 94.75 181 PRO A N 1
ATOM 1431 C CA . PRO A 1 181 ? -10.308 11.035 15.870 1.00 94.75 181 PRO A CA 1
ATOM 1432 C C . PRO A 1 181 ? -10.917 12.055 16.838 1.00 94.75 181 PRO A C 1
ATOM 1434 O O . PRO A 1 181 ? -10.210 12.879 17.409 1.00 94.75 181 PRO A O 1
ATOM 1437 N N . SER A 1 182 ? -12.221 11.958 17.075 1.00 95.00 182 SER A N 1
ATOM 1438 C CA . SER A 1 182 ? -12.879 12.615 18.213 1.00 95.00 182 SER A CA 1
ATOM 1439 C C . SER A 1 182 ? -12.671 11.813 19.500 1.00 95.00 182 SER A C 1
ATOM 1441 O O . SER A 1 182 ? -12.651 12.363 20.595 1.00 95.00 182 SER A O 1
ATOM 1443 N N . PHE A 1 183 ? -12.493 10.498 19.357 1.00 92.88 183 PHE A N 1
ATOM 1444 C CA . PHE A 1 183 ? -12.171 9.569 20.431 1.00 92.88 183 PHE A CA 1
ATOM 1445 C C . PHE A 1 183 ? -11.215 8.486 19.918 1.00 92.88 183 PHE A C 1
ATOM 1447 O O . PHE A 1 183 ? -11.416 7.937 18.830 1.00 92.88 183 PHE A O 1
ATOM 1454 N N . ALA A 1 184 ? -10.200 8.142 20.714 1.00 92.81 184 ALA A N 1
ATOM 1455 C CA . ALA A 1 184 ? -9.290 7.032 20.445 1.00 92.81 184 ALA A CA 1
ATOM 1456 C C . ALA A 1 184 ? -8.827 6.370 21.753 1.00 92.81 184 ALA A C 1
ATOM 1458 O O . ALA A 1 184 ? -7.984 6.902 22.469 1.00 92.81 184 ALA A O 1
ATOM 1459 N N . GLY A 1 185 ? -9.380 5.198 22.050 1.00 91.00 185 GLY A N 1
ATOM 1460 C CA . GLY A 1 185 ? -9.032 4.370 23.200 1.00 91.00 185 GLY A CA 1
ATOM 1461 C C . GLY A 1 185 ? -8.044 3.241 22.873 1.00 91.00 185 GLY A C 1
ATOM 1462 O O . GLY A 1 185 ? -7.717 2.992 21.703 1.00 91.00 185 GLY A O 1
ATOM 1463 N N . PRO A 1 186 ? -7.562 2.524 23.904 1.00 92.25 186 PRO A N 1
ATOM 1464 C CA . PRO A 1 186 ? -6.740 1.334 23.724 1.00 92.25 186 PRO A CA 1
ATOM 1465 C C . PRO A 1 186 ? -7.539 0.190 23.085 1.00 92.25 186 PRO A C 1
ATOM 1467 O O . PRO A 1 186 ? -8.767 0.158 23.110 1.00 92.25 186 PRO A O 1
ATOM 1470 N N . THR A 1 187 ? -6.829 -0.776 22.502 1.00 92.81 187 THR A N 1
ATOM 1471 C CA . THR A 1 187 ? -7.441 -2.038 22.055 1.00 92.81 187 THR A CA 1
ATOM 1472 C C . THR A 1 187 ? -7.379 -3.046 23.180 1.00 92.81 187 THR A C 1
ATOM 1474 O O . THR A 1 187 ? -6.290 -3.402 23.621 1.00 92.81 187 THR A O 1
ATOM 1477 N N . GLU A 1 188 ? -8.541 -3.495 23.634 1.00 92.00 188 GLU A N 1
ATOM 1478 C CA . GLU A 1 188 ? -8.626 -4.536 24.647 1.00 92.00 188 GLU A CA 1
ATOM 1479 C C . GLU A 1 188 ? -8.227 -5.895 24.056 1.00 92.00 188 GLU A C 1
ATOM 1481 O O . GLU A 1 188 ? -8.598 -6.231 22.927 1.00 92.00 188 GLU A O 1
ATOM 1486 N N . ARG A 1 189 ? -7.495 -6.691 24.837 1.00 92.19 189 ARG A N 1
ATOM 1487 C CA . ARG A 1 189 ? -7.239 -8.102 24.550 1.00 92.19 189 ARG A CA 1
ATOM 1488 C C . ARG A 1 189 ? -8.223 -8.955 25.344 1.00 92.19 189 ARG A C 1
ATOM 1490 O O . ARG A 1 189 ? -8.271 -8.850 26.566 1.00 92.19 189 ARG A O 1
ATOM 1497 N N . LEU A 1 190 ? -8.983 -9.800 24.653 1.00 90.56 190 LEU A N 1
ATOM 1498 C CA . LEU A 1 190 ? -9.918 -10.727 25.282 1.00 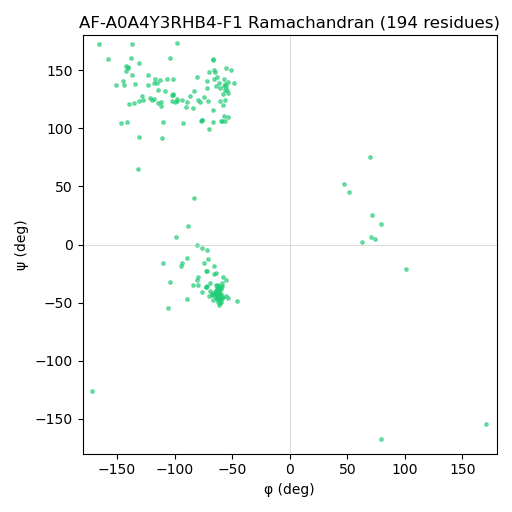90.56 190 LEU A CA 1
ATOM 1499 C C . LEU A 1 190 ? -9.155 -11.736 26.147 1.00 90.56 190 LEU A C 1
ATOM 1501 O O . LEU A 1 190 ? -8.119 -12.271 25.738 1.00 90.56 190 LEU A O 1
ATOM 1505 N N . ALA A 1 191 ? -9.676 -12.001 27.345 1.00 82.88 191 ALA A N 1
ATOM 1506 C CA . ALA A 1 191 ? -9.195 -13.100 28.167 1.00 82.88 191 ALA A CA 1
ATOM 1507 C C . ALA A 1 191 ? -9.417 -14.423 27.421 1.00 82.88 191 ALA A C 1
ATOM 1509 O O . ALA A 1 191 ? -10.456 -14.623 26.788 1.00 82.88 191 ALA A O 1
ATOM 1510 N N . ARG A 1 192 ? -8.439 -15.330 27.499 1.00 69.12 192 ARG A N 1
ATOM 1511 C CA . ARG A 1 192 ? -8.607 -16.692 26.982 1.00 69.12 192 ARG A CA 1
ATOM 1512 C C . ARG A 1 192 ? -9.767 -17.342 27.755 1.00 69.12 192 ARG A C 1
ATOM 1514 O O . ARG A 1 192 ? -9.784 -17.192 28.979 1.00 69.12 192 ARG A O 1
ATOM 1521 N N . PRO A 1 193 ? -10.716 -18.033 27.095 1.00 59.81 193 PRO A N 1
ATOM 1522 C CA . PRO A 1 193 ? -11.740 -18.767 27.823 1.00 59.81 193 PRO A CA 1
ATOM 1523 C C . PRO A 1 193 ? -11.051 -19.714 28.808 1.00 59.81 193 PRO A C 1
ATOM 1525 O O . PRO A 1 193 ? -10.069 -20.371 28.447 1.00 59.81 193 PRO A O 1
ATOM 1528 N N . ALA A 1 194 ? -11.516 -19.731 30.059 1.00 52.75 194 ALA A N 1
ATOM 1529 C CA . ALA A 1 194 ? -11.047 -20.704 31.033 1.00 52.75 194 ALA A CA 1
ATOM 1530 C C . ALA A 1 194 ? -11.290 -22.098 30.441 1.00 52.75 194 ALA A C 1
ATOM 1532 O O . ALA A 1 194 ? -12.405 -22.396 30.017 1.00 52.75 194 ALA A O 1
ATOM 1533 N N . GLN A 1 195 ? -10.238 -22.912 30.347 1.00 46.31 195 GLN A N 1
ATOM 1534 C CA . GLN A 1 195 ? -10.396 -24.321 30.006 1.00 46.31 195 GLN A CA 1
ATOM 1535 C C . GLN A 1 195 ? -11.132 -24.960 31.186 1.00 46.31 195 GLN A C 1
ATOM 1537 O O . GLN A 1 195 ? -10.555 -25.069 32.267 1.00 46.31 195 GLN A O 1
ATOM 1542 N N . SER A 1 196 ? -12.421 -25.251 31.004 1.00 40.38 196 SER A N 1
ATOM 1543 C CA . SER A 1 196 ? -13.213 -26.064 31.932 1.00 40.38 196 SER A CA 1
ATOM 1544 C C . SER A 1 196 ? -13.009 -27.538 31.638 1.00 40.38 196 SER A C 1
ATOM 1546 O O . SER A 1 196 ? -13.119 -27.873 30.434 1.00 40.38 196 SER A O 1
#

Foldseek 3Di:
DDPLLQDVVNVVLLVVLADPPPPDDDDDDDDDDQPVQLLVSLVSCCVVPVDDQQPRPCVVSVHRSVSSVVRVVVSVVSVSVVVSVVVVVVVVVVVPPPPVVVCVVVVPDAPQKDKDKDKDPWDWDCPDQKIKIKIWMFMAMAGQHDDDDDPDDHTQWTFMWIWIWGADPNDIDTNDIDTDTPHHHDHYYDDDPPPD

Organism: NCBI:txid66892